Protein AF-A0AAD5Y3B8-F1 (afdb_monomer)

pLDDT: mean 93.87, std 7.51, range [47.72, 98.81]

Nearest PDB structures (foldseek):
  2bq8-assembly1_X  TM=7.864E-01  e=4.904E-21  Homo sapiens
  7ov3-assembly1_A  TM=7.979E-01  e=2.460E-20  Sus scrofa
  1qhw-assembly1_A  TM=8.196E-01  e=8.984E-19  Rattus norvegicus
  3tgh-assembly1_A  TM=8.377E-01  e=1.066E-16  Plasmodium falciparum 3D7
  1qfc-assembly1_A  TM=8.444E-01  e=3.061E-16  Rattus norvegicus

Mean predicted aligned error: 3.82 Å

Organism: NCBI:txid261099

Foldseek 3Di:
DLVLCVVVVPAAAEAFAPQFPDQAAAALPGCSCVVRPCVPQQVPRPRSLPHAYEYAHDQNNQQRYQVVRLCPHDPSRRDDPDQWDKDKDQDPLRFIAMEIEHECCCQQAQPPNDVCCVPRRVRNVVVSVCCCVPVVDDNVVRVVVVLVSLVVCFRGLAYEYGHAFFDQFKLVHGHHRRPVVVVSCVLLVHQEYEYENQLWWKWGADPSGYIYIYFHVAPHQVNFDGDHPDPRMDIDGPFHWGKDWDDDNFKIKIFTATPVGDGPDIDITGGDPGRDRD

Sequence (278 aa):
MNGWARDTGAAHIVGVGDNIYYNGVKSIDDSQWDSNWYQPFKANQPYLRELPWHAMLGNHDYCYGNPWAEIQYKQNGWRMDDFFWSFSVQLPSSKTATFIYLDTNFLAYGPNTQPWILQDCHGMFDVFQQQIIKNKWSVESQLNEIENLLLKSKSSDWVFVFGHHPLGYGPCGAEGNLNQLASLLEKYQVQMYINGHVHSLDYGTSPSGTLYFTSGAGGDVNGGGCKPQNANQWSKDHLAGFISCKIQGNEAYVSVVDSHGATIFSTAVNPKTNIHPK

Structure (mmCIF, N/CA/C/O backbone):
data_AF-A0AAD5Y3B8-F1
#
_entry.id   AF-A0AAD5Y3B8-F1
#
loop_
_atom_site.group_PDB
_atom_site.id
_atom_site.type_symbol
_atom_site.label_atom_id
_atom_site.label_alt_id
_atom_site.label_comp_id
_atom_site.label_asym_id
_atom_site.label_entity_id
_atom_site.label_seq_id
_atom_site.pdbx_PDB_ins_code
_atom_site.Cartn_x
_atom_site.Cartn_y
_atom_site.Cartn_z
_atom_site.occupancy
_atom_site.B_iso_or_equiv
_atom_site.auth_seq_id
_atom_site.auth_comp_id
_atom_site.auth_asym_id
_atom_site.auth_atom_id
_atom_site.pdbx_PDB_model_num
ATOM 1 N N . MET A 1 1 ? -9.503 -14.494 -2.855 1.00 93.81 1 MET A N 1
ATOM 2 C CA . MET A 1 1 ? -9.820 -13.049 -2.757 1.00 93.81 1 MET A CA 1
ATOM 3 C C . MET A 1 1 ? -11.272 -12.706 -3.119 1.00 93.81 1 MET A C 1
ATOM 5 O O . MET A 1 1 ? -11.978 -12.258 -2.231 1.00 93.81 1 MET A O 1
ATOM 9 N N . ASN A 1 2 ? -11.764 -12.922 -4.352 1.00 96.69 2 ASN A N 1
ATOM 10 C CA . ASN A 1 2 ? -13.121 -12.489 -4.762 1.00 96.69 2 ASN A CA 1
ATOM 11 C C . ASN A 1 2 ? -14.263 -13.017 -3.871 1.00 96.69 2 ASN A C 1
ATOM 13 O O . ASN A 1 2 ? -15.116 -12.237 -3.459 1.00 96.69 2 ASN A O 1
ATOM 17 N N . GLY A 1 3 ? -14.255 -14.312 -3.528 1.00 97.31 3 GLY A N 1
ATOM 18 C CA . GLY A 1 3 ? -15.238 -14.890 -2.598 1.00 97.31 3 GLY A CA 1
ATOM 19 C C . GLY A 1 3 ? -15.200 -14.227 -1.218 1.00 97.31 3 GLY A C 1
ATOM 20 O O . GLY A 1 3 ? -16.217 -13.737 -0.747 1.00 97.31 3 GLY A O 1
ATOM 21 N N . TRP A 1 4 ? -14.006 -14.103 -0.631 1.00 97.62 4 TRP A N 1
ATOM 22 C CA . TRP A 1 4 ? -13.810 -13.422 0.653 1.00 97.62 4 TRP A CA 1
ATOM 23 C C . TRP A 1 4 ? -14.301 -11.970 0.633 1.00 97.62 4 TRP A C 1
ATOM 25 O O . TRP A 1 4 ? -15.016 -11.543 1.535 1.00 97.62 4 TRP A O 1
ATOM 35 N N . ALA A 1 5 ? -13.940 -11.210 -0.404 1.00 97.69 5 ALA A N 1
ATOM 36 C CA . ALA A 1 5 ? -14.340 -9.814 -0.554 1.00 97.69 5 ALA A CA 1
ATOM 37 C C . ALA A 1 5 ? -15.866 -9.669 -0.617 1.00 97.69 5 ALA A C 1
ATOM 39 O O . ALA A 1 5 ? -16.422 -8.802 0.054 1.00 97.69 5 ALA A O 1
ATOM 40 N N . ARG A 1 6 ? -16.540 -10.555 -1.362 1.00 97.62 6 ARG A N 1
ATOM 41 C CA . ARG A 1 6 ? -18.004 -10.621 -1.423 1.00 97.62 6 ARG A CA 1
ATOM 42 C C . ARG A 1 6 ? -18.607 -10.916 -0.052 1.00 97.62 6 ARG A C 1
ATOM 44 O O . ARG A 1 6 ? -19.502 -10.203 0.386 1.00 97.62 6 ARG A O 1
ATOM 51 N N . ASP A 1 7 ? -18.113 -11.950 0.618 1.00 97.44 7 ASP A N 1
ATOM 52 C CA . ASP A 1 7 ? -18.710 -12.460 1.857 1.00 97.44 7 ASP A CA 1
ATOM 53 C C . ASP A 1 7 ? -18.479 -11.516 3.048 1.00 97.44 7 ASP A C 1
ATOM 55 O O . ASP A 1 7 ? -19.287 -11.463 3.974 1.00 97.44 7 ASP A O 1
ATOM 59 N N . THR A 1 8 ? -17.405 -10.724 3.009 1.00 95.88 8 THR A N 1
ATOM 60 C CA . THR A 1 8 ? -17.077 -9.728 4.042 1.00 95.88 8 THR A CA 1
ATOM 61 C C . THR A 1 8 ? -17.557 -8.314 3.719 1.00 95.88 8 THR A C 1
ATOM 63 O O . THR A 1 8 ? -17.450 -7.433 4.573 1.00 95.88 8 THR A O 1
ATOM 66 N N . GLY A 1 9 ? -18.109 -8.087 2.522 1.00 96.06 9 GLY A N 1
ATOM 67 C CA . GLY A 1 9 ? -18.573 -6.769 2.094 1.00 96.06 9 GLY A CA 1
ATOM 68 C C . GLY A 1 9 ? -17.431 -5.770 1.901 1.00 96.06 9 GLY A C 1
ATOM 69 O O . GLY A 1 9 ? -17.551 -4.611 2.298 1.00 96.06 9 GLY A O 1
ATOM 70 N N . ALA A 1 10 ? -16.306 -6.211 1.332 1.00 96.56 10 ALA A N 1
ATOM 71 C CA . ALA A 1 10 ? -15.168 -5.339 1.067 1.00 96.56 10 ALA A CA 1
ATOM 72 C C . ALA A 1 10 ? -15.580 -4.169 0.159 1.00 96.56 10 ALA A C 1
ATOM 74 O O . ALA A 1 10 ? -16.302 -4.367 -0.820 1.00 96.56 10 ALA A O 1
ATOM 75 N N . ALA A 1 11 ? -15.104 -2.967 0.491 1.00 95.62 11 ALA A N 1
ATOM 76 C CA . ALA A 1 11 ? -15.415 -1.727 -0.227 1.00 95.62 11 ALA A CA 1
ATOM 77 C C . ALA A 1 11 ? -14.244 -1.205 -1.077 1.00 95.62 11 ALA A C 1
ATOM 79 O O . ALA A 1 11 ? -14.441 -0.408 -1.991 1.00 95.62 11 ALA A O 1
ATOM 80 N N . HIS A 1 12 ? -13.022 -1.644 -0.774 1.00 96.06 12 HIS A N 1
ATOM 81 C CA . HIS A 1 12 ? -11.794 -1.177 -1.408 1.00 96.06 12 HIS A CA 1
ATOM 82 C C . HIS A 1 12 ? -10.783 -2.319 -1.510 1.00 96.06 12 HIS A C 1
ATOM 84 O O . HIS A 1 12 ? -10.773 -3.216 -0.665 1.00 96.06 12 HIS A O 1
ATOM 90 N N . ILE A 1 13 ? -9.922 -2.255 -2.524 1.00 98.00 13 ILE A N 1
ATOM 91 C CA . ILE A 1 13 ? -8.741 -3.108 -2.671 1.00 98.00 13 ILE A CA 1
ATOM 92 C C . ILE A 1 13 ? -7.503 -2.216 -2.594 1.00 98.00 13 ILE A C 1
ATOM 94 O O . ILE A 1 13 ? -7.520 -1.114 -3.143 1.00 98.00 13 ILE A O 1
ATOM 98 N N . VAL A 1 14 ? -6.447 -2.694 -1.935 1.00 98.31 14 VAL A N 1
ATOM 99 C CA . VAL A 1 14 ? -5.139 -2.032 -1.911 1.00 98.31 14 VAL A CA 1
ATOM 100 C C . VAL A 1 14 ? -4.084 -2.953 -2.521 1.00 98.31 14 VAL A C 1
ATOM 102 O O . VAL A 1 14 ? -3.914 -4.074 -2.047 1.00 98.31 14 VAL A O 1
ATOM 105 N N . GLY A 1 15 ? -3.393 -2.480 -3.558 1.00 97.88 15 GLY A N 1
ATOM 106 C CA . GLY A 1 15 ? -2.154 -3.067 -4.070 1.00 97.88 15 GLY A CA 1
ATOM 107 C C . GLY A 1 15 ? -0.951 -2.385 -3.421 1.00 97.88 15 GLY A C 1
ATOM 108 O O . GLY A 1 15 ? -0.854 -1.160 -3.444 1.00 97.88 15 GLY A O 1
ATOM 109 N N . VAL A 1 16 ? -0.055 -3.167 -2.820 1.00 98.19 16 VAL A N 1
ATOM 110 C CA . VAL A 1 16 ? 1.084 -2.682 -2.015 1.00 98.19 16 VAL A CA 1
ATOM 111 C C . VAL A 1 16 ? 2.393 -2.604 -2.817 1.00 98.19 16 VAL A C 1
ATOM 113 O O . VAL A 1 16 ? 3.469 -2.848 -2.277 1.00 98.19 16 VAL A O 1
ATOM 116 N N . GLY A 1 17 ? 2.303 -2.251 -4.102 1.00 97.69 17 GLY A N 1
ATOM 117 C CA . GLY A 1 17 ? 3.439 -2.150 -5.023 1.00 97.69 17 GLY A CA 1
ATOM 118 C C . GLY A 1 17 ? 3.828 -3.468 -5.682 1.00 97.69 17 GLY A C 1
ATOM 119 O O . GLY A 1 17 ? 3.278 -4.517 -5.347 1.00 97.69 17 GLY A O 1
ATOM 120 N N . ASP A 1 18 ? 4.768 -3.374 -6.622 1.00 97.12 18 ASP A N 1
ATOM 121 C CA . ASP A 1 18 ? 5.145 -4.444 -7.547 1.00 97.12 18 ASP A CA 1
ATOM 122 C C . ASP A 1 18 ? 3.908 -4.993 -8.264 1.00 97.12 18 ASP A C 1
ATOM 124 O O . ASP A 1 18 ? 3.538 -6.168 -8.194 1.00 97.12 18 ASP A O 1
ATOM 128 N N . ASN A 1 19 ? 3.202 -4.067 -8.905 1.00 97.25 19 ASN A N 1
ATOM 129 C CA . ASN A 1 19 ? 1.830 -4.274 -9.331 1.00 97.25 19 ASN A CA 1
ATOM 130 C C . ASN A 1 19 ? 1.739 -5.208 -10.539 1.00 97.25 19 ASN A C 1
ATOM 132 O O . ASN A 1 19 ? 0.798 -5.999 -10.645 1.00 97.25 19 ASN A O 1
ATOM 136 N N . ILE A 1 20 ? 2.688 -5.089 -11.474 1.00 95.62 20 ILE A N 1
ATOM 137 C CA . ILE A 1 20 ? 2.656 -5.796 -12.757 1.00 95.62 20 ILE A CA 1
ATOM 138 C C . ILE A 1 20 ? 4.026 -6.416 -13.054 1.00 95.62 20 ILE A C 1
ATOM 140 O O . ILE A 1 20 ? 4.951 -5.772 -13.546 1.00 95.62 20 ILE A O 1
ATOM 144 N N . TYR A 1 21 ? 4.138 -7.718 -12.797 1.00 91.50 21 TYR A N 1
ATOM 145 C CA . TYR A 1 21 ? 5.323 -8.507 -13.134 1.00 91.50 21 TYR A CA 1
ATOM 146 C C . TYR A 1 21 ? 5.303 -9.030 -14.580 1.00 91.50 21 TYR A C 1
ATOM 148 O O . TYR A 1 21 ? 4.248 -9.217 -15.180 1.00 91.50 21 TYR A O 1
ATOM 156 N N . TYR A 1 22 ? 6.457 -9.353 -15.174 1.00 85.88 22 TYR A N 1
ATOM 157 C CA . TYR A 1 22 ? 7.820 -9.133 -14.647 1.00 85.88 22 TYR A CA 1
ATOM 158 C C . TYR A 1 22 ? 8.406 -7.780 -15.056 1.00 85.88 22 TYR A C 1
ATOM 160 O O . TYR A 1 22 ? 9.399 -7.349 -14.479 1.00 85.88 22 TYR A O 1
ATOM 168 N N . ASN A 1 23 ? 7.800 -7.124 -16.050 1.00 87.75 23 ASN A N 1
ATOM 169 C CA . ASN A 1 23 ? 8.408 -6.001 -16.753 1.00 87.75 23 ASN A CA 1
ATOM 170 C C . ASN A 1 23 ? 7.741 -4.646 -16.459 1.00 87.75 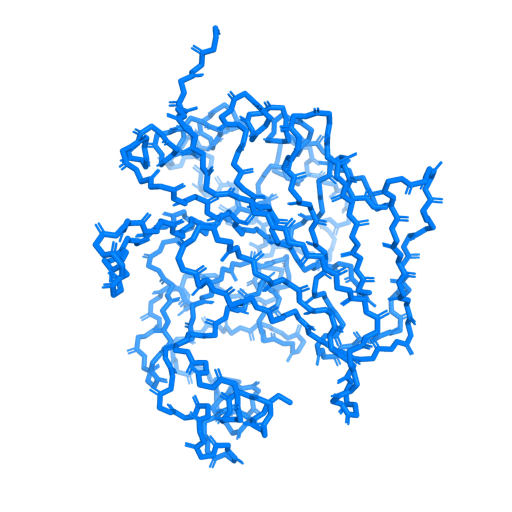23 ASN A C 1
ATOM 172 O O . ASN A 1 23 ? 7.927 -3.718 -17.244 1.00 87.75 23 ASN A O 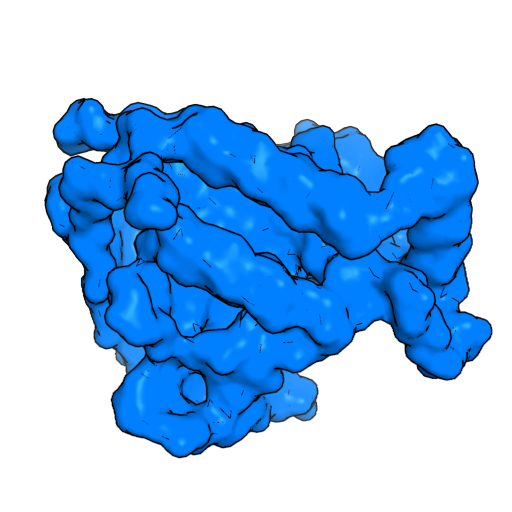1
ATOM 176 N N . GLY A 1 24 ? 6.943 -4.525 -15.391 1.00 92.75 24 GLY A N 1
ATOM 177 C CA . GLY A 1 24 ? 6.134 -3.329 -15.125 1.00 92.75 24 GLY A CA 1
ATOM 178 C C . GLY A 1 24 ? 5.222 -2.982 -16.306 1.00 92.75 24 GLY A C 1
ATOM 179 O O . GLY A 1 24 ? 4.986 -3.811 -17.176 1.00 92.75 24 GLY A O 1
ATOM 180 N N . VAL A 1 25 ? 4.746 -1.742 -16.398 1.00 97.19 25 VAL A N 1
ATOM 181 C CA . VAL A 1 25 ? 4.070 -1.210 -17.601 1.00 97.19 25 VAL A CA 1
ATOM 182 C C . VAL A 1 25 ? 4.851 -0.043 -18.183 1.00 97.19 25 VAL A C 1
ATOM 184 O O . VAL A 1 25 ? 5.380 0.777 -17.442 1.00 97.19 25 VAL A O 1
ATOM 187 N N . LYS A 1 26 ? 4.941 0.073 -19.509 1.00 96.06 26 LYS A N 1
ATOM 188 C CA . LYS A 1 26 ? 5.720 1.135 -20.176 1.00 96.06 26 LYS A CA 1
ATOM 189 C C . LYS A 1 26 ? 4.908 2.395 -20.482 1.00 96.06 26 LYS A C 1
ATOM 191 O O . LYS A 1 26 ? 5.469 3.492 -20.552 1.00 96.06 26 LYS A O 1
ATOM 196 N N . SER A 1 27 ? 3.600 2.247 -20.668 1.00 97.88 27 SER A N 1
ATOM 197 C CA . SER A 1 27 ? 2.656 3.327 -20.960 1.00 97.88 27 SER A CA 1
ATOM 198 C C . SER A 1 27 ? 1.244 2.959 -20.490 1.00 97.88 27 SER A C 1
ATOM 200 O O . SER A 1 27 ? 0.994 1.845 -20.027 1.00 97.88 27 SER A O 1
ATOM 202 N N . ILE A 1 28 ? 0.301 3.893 -20.623 1.00 98.19 28 ILE A N 1
ATOM 203 C CA . ILE A 1 28 ? -1.120 3.651 -20.324 1.00 98.19 28 ILE A CA 1
ATOM 204 C C . ILE A 1 28 ? -1.798 2.680 -21.307 1.00 98.19 28 ILE A C 1
ATOM 206 O O . ILE A 1 28 ? -2.877 2.179 -21.007 1.00 98.19 28 ILE A O 1
ATOM 210 N N . ASP A 1 29 ? -1.162 2.413 -22.451 1.00 97.56 29 ASP A N 1
ATOM 211 C CA . ASP A 1 29 ? -1.654 1.518 -23.507 1.00 97.56 29 ASP A CA 1
ATOM 212 C C . ASP A 1 29 ? -0.902 0.173 -23.523 1.00 97.56 29 ASP A C 1
ATOM 214 O O . ASP A 1 29 ? -1.065 -0.626 -24.446 1.00 97.56 29 ASP A O 1
ATOM 218 N N . ASP A 1 30 ? -0.037 -0.079 -22.533 1.00 97.94 30 ASP A N 1
ATOM 219 C CA . ASP A 1 30 ? 0.721 -1.326 -22.444 1.00 97.94 30 ASP A CA 1
ATOM 220 C C . ASP A 1 30 ? -0.224 -2.524 -22.264 1.00 97.94 30 ASP A C 1
ATOM 222 O O . ASP A 1 30 ? -1.058 -2.555 -21.358 1.00 97.94 30 ASP A O 1
ATOM 226 N N . SER A 1 31 ? -0.065 -3.543 -23.111 1.00 97.00 31 SER A N 1
ATOM 227 C CA . SER A 1 31 ? -0.856 -4.777 -23.069 1.00 97.00 31 SER A CA 1
ATOM 228 C C . SER A 1 31 ? -0.807 -5.510 -21.723 1.00 97.00 31 SER A C 1
ATOM 230 O O . SER A 1 31 ? -1.731 -6.261 -21.410 1.00 97.00 31 SER A O 1
ATOM 232 N N . GLN A 1 32 ? 0.224 -5.274 -20.904 1.00 97.00 32 GLN A N 1
ATOM 233 C CA . GLN A 1 32 ? 0.324 -5.873 -19.575 1.00 97.00 32 GLN A CA 1
ATOM 234 C C . GLN A 1 32 ? -0.783 -5.404 -18.619 1.00 97.00 32 GLN A C 1
ATOM 236 O O . GLN A 1 32 ? -1.151 -6.159 -17.717 1.00 97.00 32 GLN A O 1
ATOM 241 N N . TRP A 1 33 ? -1.388 -4.229 -18.847 1.00 97.75 33 TRP A N 1
ATOM 242 C CA . TRP A 1 33 ? -2.599 -3.823 -18.124 1.00 97.75 33 TRP A CA 1
ATOM 243 C C . TRP A 1 33 ? -3.738 -4.816 -18.319 1.00 97.75 33 TRP A C 1
ATOM 245 O O . TRP A 1 33 ? -4.459 -5.115 -17.367 1.00 97.75 33 TRP A O 1
ATOM 255 N N . ASP A 1 34 ? -3.908 -5.338 -19.535 1.00 96.75 34 ASP A N 1
ATOM 256 C CA . ASP A 1 34 ? -4.950 -6.320 -19.801 1.00 96.75 34 ASP A CA 1
ATOM 257 C C . ASP A 1 34 ? -4.583 -7.667 -19.172 1.00 96.75 34 ASP A C 1
ATOM 259 O O . ASP A 1 34 ? -5.294 -8.161 -18.295 1.00 96.75 34 ASP A O 1
ATOM 263 N N . SER A 1 35 ? -3.432 -8.230 -19.554 1.00 95.50 35 SER A N 1
ATOM 264 C CA . SER A 1 35 ? -3.074 -9.607 -19.201 1.00 95.50 35 SER A CA 1
ATOM 265 C C . SER A 1 35 ? -2.845 -9.824 -17.705 1.00 95.50 35 SER A C 1
ATOM 267 O O . SER A 1 35 ? -3.253 -10.857 -17.173 1.00 95.50 35 SER A O 1
ATOM 269 N N . ASN A 1 36 ? -2.212 -8.864 -17.025 1.00 95.31 36 ASN A N 1
ATOM 270 C CA . ASN A 1 36 ? -1.716 -9.047 -15.658 1.00 95.31 36 ASN A CA 1
ATOM 271 C C . ASN A 1 36 ? -2.554 -8.319 -14.604 1.00 95.31 36 ASN A C 1
ATOM 273 O O . ASN A 1 36 ? -2.401 -8.595 -13.417 1.00 95.31 36 ASN A O 1
ATOM 277 N N . TRP A 1 37 ? -3.473 -7.439 -15.012 1.00 96.06 37 TRP A N 1
ATOM 278 C CA . TRP A 1 37 ? -4.321 -6.708 -14.073 1.00 96.06 37 TRP A CA 1
ATOM 279 C C . TRP A 1 37 ? -5.816 -6.810 -14.396 1.00 96.06 37 TRP A C 1
ATOM 281 O O . TRP A 1 37 ? -6.594 -7.324 -13.583 1.00 96.06 37 TRP A O 1
ATOM 291 N N . TYR A 1 38 ? -6.244 -6.385 -15.586 1.00 97.12 38 TYR A N 1
ATOM 292 C CA . TYR A 1 38 ? -7.662 -6.366 -15.942 1.00 97.12 38 TYR A CA 1
ATOM 293 C C . TYR A 1 38 ? -8.251 -7.778 -15.991 1.00 97.12 38 TYR A C 1
ATOM 295 O O . TYR A 1 38 ? -9.249 -8.045 -15.322 1.00 97.12 38 TYR A O 1
ATOM 303 N N . GLN A 1 39 ? -7.638 -8.712 -16.718 1.00 96.94 39 GLN A N 1
ATOM 304 C CA . GLN A 1 39 ? -8.135 -10.086 -16.806 1.00 96.94 39 GLN A CA 1
ATOM 305 C C . GLN A 1 39 ? -8.239 -10.774 -15.429 1.00 96.94 39 GLN A C 1
ATOM 307 O O . GLN A 1 39 ? -9.335 -11.233 -15.079 1.00 96.94 39 GLN A O 1
ATOM 312 N N . PRO A 1 40 ? -7.175 -10.833 -14.600 1.00 94.81 40 PRO A N 1
ATOM 313 C CA . PRO A 1 40 ? -7.219 -11.571 -13.338 1.00 94.81 40 PRO A CA 1
ATOM 314 C C . PRO A 1 40 ? -8.120 -10.946 -12.269 1.00 94.81 40 PRO A C 1
ATOM 316 O O . PRO A 1 40 ? -8.702 -11.701 -11.489 1.00 94.81 40 PRO A O 1
ATOM 319 N N . PHE A 1 41 ? -8.267 -9.615 -12.226 1.00 95.75 41 PHE A N 1
ATOM 320 C CA . PHE A 1 41 ? -8.957 -8.929 -11.122 1.00 95.75 41 PHE A CA 1
ATOM 321 C C . PHE A 1 41 ? -10.257 -8.224 -11.507 1.00 95.75 41 PHE A C 1
ATOM 323 O O . PHE A 1 41 ? -11.072 -7.944 -10.627 1.00 95.75 41 PHE A O 1
ATOM 330 N N . LYS A 1 42 ? -10.478 -7.938 -12.793 1.00 95.50 42 LYS A N 1
ATOM 331 C CA . LYS A 1 42 ? -11.670 -7.233 -13.281 1.00 95.50 42 LYS A CA 1
ATOM 332 C C . LYS A 1 42 ? -12.526 -8.126 -14.167 1.00 95.50 42 LYS A C 1
ATOM 334 O O . LYS A 1 42 ? -13.678 -8.391 -13.824 1.00 95.50 42 LYS A O 1
ATOM 339 N N . ALA A 1 43 ? -11.997 -8.644 -15.270 1.00 96.44 43 ALA A N 1
ATOM 340 C CA . ALA A 1 43 ? -12.770 -9.465 -16.199 1.00 96.44 43 ALA A CA 1
ATOM 341 C C . ALA A 1 43 ? -13.248 -10.771 -15.545 1.00 96.44 43 ALA A C 1
ATOM 343 O O . ALA A 1 43 ? -14.420 -11.115 -15.660 1.00 96.44 43 ALA A O 1
ATOM 344 N N . ASN A 1 44 ? -12.395 -11.449 -14.778 1.00 94.12 44 ASN A N 1
ATOM 345 C CA . ASN A 1 44 ? -12.706 -12.784 -14.255 1.00 94.12 44 ASN A CA 1
ATOM 346 C C . ASN A 1 44 ? -13.254 -12.801 -12.816 1.00 94.12 44 ASN A C 1
ATOM 348 O O . ASN A 1 44 ? -13.490 -13.875 -12.267 1.00 94.12 44 ASN A O 1
ATOM 352 N N . GLN A 1 45 ? -13.470 -11.637 -12.190 1.00 96.44 45 GLN A N 1
ATOM 353 C CA . GLN A 1 45 ? -13.828 -11.537 -10.766 1.00 96.44 45 GLN A CA 1
ATOM 354 C C . GLN A 1 45 ? -15.018 -10.588 -10.554 1.00 96.44 45 GLN A C 1
ATOM 356 O O . GLN A 1 45 ? -14.818 -9.388 -10.372 1.00 96.44 45 GLN A O 1
ATOM 361 N N . PRO A 1 46 ? -16.269 -11.091 -10.560 1.00 95.56 46 PRO A N 1
ATOM 362 C CA . PRO A 1 46 ? -17.459 -10.239 -10.570 1.00 95.56 46 PRO A CA 1
ATOM 363 C C . PRO A 1 46 ? -17.567 -9.249 -9.406 1.00 95.56 46 PRO A C 1
ATOM 365 O O . PRO A 1 46 ? -18.014 -8.132 -9.620 1.00 95.56 46 PRO A O 1
ATOM 368 N N . TYR A 1 47 ? -17.160 -9.630 -8.189 1.00 97.31 47 TYR A N 1
ATOM 369 C CA . TYR A 1 47 ?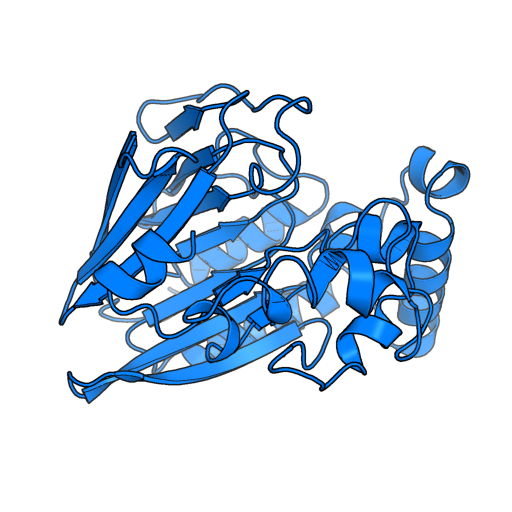 -17.236 -8.724 -7.040 1.00 97.31 47 TYR A CA 1
ATOM 370 C C . TYR A 1 47 ? -16.063 -7.735 -7.038 1.00 97.31 47 TYR A C 1
ATOM 372 O O . TYR A 1 47 ? -16.268 -6.544 -6.837 1.00 97.31 47 TYR A O 1
ATOM 380 N N . LEU A 1 48 ? -14.837 -8.198 -7.323 1.00 97.19 48 LEU A N 1
ATOM 381 C CA . LEU A 1 48 ? -13.656 -7.318 -7.377 1.00 97.19 48 LEU A CA 1
ATOM 382 C C . LEU A 1 48 ? -13.706 -6.310 -8.534 1.00 97.19 48 LEU A C 1
ATOM 384 O O . LEU A 1 48 ? -13.111 -5.232 -8.434 1.00 97.19 48 LEU A O 1
ATOM 388 N N . ARG A 1 49 ? -14.419 -6.634 -9.621 1.00 96.62 49 ARG A N 1
ATOM 389 C CA . ARG A 1 49 ? -14.617 -5.743 -10.769 1.00 96.62 49 ARG A CA 1
ATOM 390 C C . ARG A 1 49 ? -15.136 -4.375 -10.343 1.00 96.62 49 ARG A C 1
ATOM 392 O O . ARG A 1 49 ? -14.582 -3.365 -10.772 1.00 96.62 49 ARG A O 1
ATOM 399 N N . GLU A 1 50 ? -16.118 -4.372 -9.449 1.00 96.12 50 GLU A N 1
ATOM 400 C CA . GLU A 1 50 ? -16.833 -3.179 -8.992 1.00 96.12 50 GLU A CA 1
ATOM 401 C C . GLU A 1 50 ? -16.051 -2.358 -7.953 1.00 96.12 50 GLU A C 1
ATOM 403 O O . GLU A 1 50 ? -16.385 -1.204 -7.688 1.00 96.12 50 GLU A O 1
ATOM 408 N N . LEU A 1 51 ? -14.998 -2.925 -7.352 1.00 97.56 51 LEU A N 1
ATOM 409 C CA . LEU A 1 51 ? -14.248 -2.255 -6.290 1.00 97.56 51 LEU A CA 1
ATOM 410 C C . LEU A 1 51 ? -13.148 -1.339 -6.850 1.00 97.56 51 LEU A C 1
ATOM 412 O O . LEU A 1 51 ? -12.431 -1.732 -7.776 1.00 97.56 51 LEU A O 1
ATOM 416 N N . PRO A 1 52 ? -12.925 -0.148 -6.270 1.00 97.44 52 PRO A N 1
ATOM 417 C CA . PRO A 1 52 ? -11.738 0.643 -6.574 1.00 97.44 52 PRO A CA 1
ATOM 418 C C . PRO A 1 52 ? -10.468 -0.099 -6.134 1.00 97.44 52 PRO A C 1
ATOM 420 O O . PRO A 1 52 ? -10.425 -0.693 -5.052 1.00 97.44 52 PRO A O 1
ATOM 423 N N . TRP A 1 53 ? -9.442 -0.033 -6.980 1.00 98.19 53 TRP A N 1
ATOM 424 C CA . TRP A 1 53 ? -8.118 -0.592 -6.737 1.00 98.19 53 TRP A CA 1
ATOM 425 C C . TRP A 1 53 ? -7.143 0.544 -6.451 1.00 98.19 53 TRP A C 1
ATOM 427 O O . TRP A 1 53 ? -6.730 1.250 -7.367 1.00 98.19 53 TRP A O 1
ATOM 437 N N . HIS A 1 54 ? -6.811 0.740 -5.181 1.00 98.44 54 HIS A N 1
ATOM 438 C CA . HIS A 1 54 ? -5.864 1.760 -4.745 1.00 98.44 54 HIS A CA 1
ATOM 439 C C . HIS A 1 54 ? -4.454 1.182 -4.772 1.00 98.44 54 HIS A C 1
ATOM 441 O O . HIS A 1 54 ? -4.199 0.171 -4.126 1.00 98.44 54 HIS A O 1
ATOM 447 N N . ALA A 1 55 ? -3.552 1.795 -5.522 1.00 98.12 55 ALA A N 1
ATOM 448 C CA . ALA A 1 55 ? -2.205 1.286 -5.729 1.00 98.12 55 ALA A CA 1
ATOM 449 C C . ALA A 1 55 ? -1.129 2.266 -5.250 1.00 98.12 55 ALA A C 1
ATOM 451 O O . ALA A 1 55 ? -1.362 3.461 -5.043 1.00 98.12 55 ALA A O 1
ATOM 452 N N . MET A 1 56 ? 0.067 1.723 -5.083 1.00 98.31 56 MET A N 1
ATOM 453 C CA . MET A 1 56 ? 1.320 2.447 -4.891 1.00 98.31 56 MET A CA 1
ATOM 454 C C . MET A 1 56 ? 2.417 1.723 -5.672 1.00 98.31 56 MET A C 1
ATOM 456 O O . MET A 1 56 ? 2.178 0.623 -6.162 1.00 98.31 56 MET A O 1
ATOM 460 N N . LEU A 1 57 ? 3.601 2.321 -5.782 1.00 98.44 57 LEU A N 1
ATOM 461 C CA . LEU A 1 57 ? 4.720 1.728 -6.519 1.00 98.44 57 LEU A CA 1
ATOM 462 C C . LEU A 1 57 ? 5.586 0.864 -5.612 1.00 98.44 57 LEU A C 1
ATOM 464 O O . LEU A 1 57 ? 5.912 1.260 -4.490 1.00 98.44 57 LEU A O 1
ATOM 468 N N . GLY A 1 58 ? 6.023 -0.264 -6.149 1.00 97.44 58 GLY A N 1
ATOM 469 C CA . GLY A 1 58 ? 7.152 -1.045 -5.670 1.00 97.44 58 GLY A CA 1
ATOM 470 C C . GLY A 1 58 ? 8.379 -0.886 -6.555 1.00 97.44 58 GLY A C 1
ATOM 471 O O . GLY A 1 58 ? 8.402 -0.070 -7.480 1.00 97.44 58 GLY A O 1
ATOM 472 N N . ASN A 1 59 ? 9.440 -1.623 -6.243 1.00 95.00 59 ASN A N 1
ATOM 473 C CA . ASN A 1 59 ? 10.702 -1.481 -6.957 1.00 95.00 59 ASN A CA 1
ATOM 474 C C . ASN A 1 59 ? 10.635 -2.018 -8.390 1.00 95.00 59 ASN A C 1
ATOM 476 O O . ASN A 1 59 ? 11.261 -1.428 -9.271 1.00 95.00 59 ASN A O 1
ATOM 480 N N . HIS A 1 60 ? 9.864 -3.070 -8.669 1.00 95.19 60 HIS A N 1
ATOM 481 C CA . HIS A 1 60 ? 9.714 -3.615 -10.024 1.00 95.19 60 HIS A CA 1
ATOM 482 C C . HIS A 1 60 ? 9.021 -2.634 -10.974 1.00 95.19 60 HIS A C 1
ATOM 484 O O . HIS A 1 60 ? 9.402 -2.539 -12.147 1.00 95.19 60 HIS A O 1
ATOM 490 N N . ASP A 1 61 ? 8.077 -1.854 -10.452 1.00 97.38 61 ASP A N 1
ATOM 491 C CA . ASP A 1 61 ? 7.350 -0.829 -11.204 1.00 97.38 61 ASP A CA 1
ATOM 492 C C . ASP A 1 61 ? 8.306 0.270 -11.719 1.00 97.38 61 ASP A C 1
ATOM 494 O O . ASP A 1 61 ? 8.131 0.811 -12.812 1.00 97.38 61 ASP A O 1
ATOM 498 N N . TYR A 1 62 ? 9.388 0.535 -10.973 1.00 96.06 62 TYR A N 1
ATOM 499 C CA . TYR A 1 62 ? 10.493 1.412 -11.376 1.00 96.06 62 TYR A CA 1
ATOM 500 C C . TYR A 1 62 ? 11.544 0.724 -12.250 1.00 96.06 62 TYR A C 1
ATOM 502 O O . TYR A 1 62 ? 11.955 1.277 -13.270 1.00 96.06 62 TYR A O 1
ATOM 510 N N . CYS A 1 63 ? 12.047 -0.439 -11.821 1.00 94.00 63 CYS A N 1
ATOM 511 C CA . CYS A 1 63 ? 13.173 -1.112 -12.471 1.00 94.00 63 CYS A CA 1
ATOM 512 C C . CYS A 1 63 ? 12.843 -1.478 -13.908 1.00 94.00 63 CYS A C 1
ATOM 514 O O . CYS A 1 63 ? 13.656 -1.286 -14.816 1.00 94.00 63 CYS A O 1
ATOM 516 N N . TYR A 1 64 ? 11.639 -2.015 -14.087 1.00 93.62 64 TYR A N 1
ATOM 517 C CA . TYR A 1 64 ? 11.230 -2.612 -15.337 1.00 93.62 64 TYR A CA 1
ATOM 518 C C . TYR A 1 64 ? 10.088 -1.850 -15.985 1.00 93.62 64 TYR A C 1
ATOM 520 O O . TYR A 1 64 ? 9.972 -1.929 -17.198 1.00 93.62 64 TYR A O 1
ATOM 528 N N . GLY A 1 65 ? 9.303 -1.070 -15.247 1.00 95.00 65 GLY A N 1
ATOM 529 C CA . GLY A 1 65 ? 8.199 -0.285 -15.789 1.00 95.00 65 GLY A CA 1
ATOM 530 C C . GLY A 1 65 ? 8.535 1.174 -16.098 1.00 95.00 65 GLY A C 1
ATOM 531 O O . GLY A 1 65 ? 9.680 1.575 -16.310 1.00 95.00 65 GLY A O 1
ATOM 532 N N . ASN A 1 66 ? 7.471 1.960 -16.175 1.00 96.81 66 ASN A N 1
ATOM 533 C CA . ASN A 1 66 ? 7.449 3.406 -16.173 1.00 96.81 66 ASN A CA 1
ATOM 534 C C . ASN A 1 66 ? 6.446 3.829 -15.085 1.00 96.81 66 ASN A C 1
ATOM 536 O O . ASN A 1 66 ? 5.241 3.818 -15.343 1.00 96.81 66 ASN A O 1
ATOM 540 N N . PRO A 1 67 ? 6.906 4.248 -13.900 1.00 97.44 67 PRO A N 1
ATOM 541 C CA . PRO A 1 67 ? 6.016 4.555 -12.779 1.00 97.44 67 PRO A CA 1
ATOM 542 C C . PRO A 1 67 ? 4.971 5.649 -13.095 1.00 97.44 67 PRO A C 1
ATOM 544 O O . PRO A 1 67 ? 3.895 5.701 -12.503 1.00 97.44 67 PRO A O 1
ATOM 547 N N . TRP A 1 68 ? 5.236 6.500 -14.093 1.00 97.81 68 TRP A N 1
ATOM 548 C CA . TRP A 1 68 ? 4.344 7.575 -14.509 1.00 97.81 68 TRP A CA 1
ATOM 549 C C . TRP A 1 68 ? 3.162 7.009 -15.292 1.00 97.81 68 TRP A C 1
ATOM 551 O O . TRP A 1 68 ? 2.078 7.580 -15.240 1.00 97.81 68 TRP A O 1
ATOM 561 N N . ALA A 1 69 ? 3.349 5.883 -15.988 1.00 98.19 69 ALA A N 1
ATOM 562 C CA . ALA A 1 69 ? 2.272 5.180 -16.670 1.00 98.19 69 ALA A CA 1
ATOM 563 C C . ALA A 1 69 ? 1.220 4.684 -15.670 1.00 98.19 69 ALA A C 1
ATOM 565 O O . ALA A 1 69 ? 0.031 4.837 -15.927 1.00 98.19 69 ALA A O 1
ATOM 566 N N . GLU A 1 70 ? 1.637 4.168 -14.512 1.00 98.44 70 GLU A N 1
ATOM 567 C CA . GLU A 1 70 ? 0.720 3.717 -13.455 1.00 98.44 70 GLU A CA 1
ATOM 568 C C . GLU A 1 70 ? -0.013 4.867 -12.770 1.00 98.44 70 GLU A C 1
ATOM 570 O O . GLU A 1 70 ? -1.212 4.760 -12.511 1.00 98.44 70 GLU A O 1
ATOM 575 N N . ILE A 1 71 ? 0.665 5.996 -12.551 1.00 98.44 71 ILE A N 1
ATOM 576 C CA . ILE A 1 71 ? 0.029 7.216 -12.029 1.00 98.44 71 ILE A CA 1
ATOM 577 C C . ILE A 1 71 ? -0.991 7.777 -13.034 1.00 98.44 71 ILE A C 1
ATOM 579 O O . ILE A 1 71 ? -2.071 8.240 -12.658 1.00 98.44 71 ILE A O 1
ATOM 583 N N . GLN A 1 72 ? -0.664 7.752 -14.328 1.00 98.38 72 GLN A N 1
ATOM 584 C CA . GLN A 1 72 ? -1.505 8.297 -15.398 1.00 98.38 72 GLN A CA 1
ATOM 585 C C . GLN A 1 72 ? -2.656 7.372 -15.801 1.00 98.38 72 GLN A C 1
ATOM 587 O O . GLN A 1 72 ? -3.645 7.842 -16.368 1.00 98.38 72 GLN A O 1
ATOM 592 N N . TYR A 1 73 ? -2.558 6.074 -15.526 1.00 98.12 73 TYR A N 1
ATOM 593 C CA . TYR A 1 73 ? -3.608 5.121 -15.844 1.00 98.12 73 TYR A CA 1
ATOM 594 C C . TYR A 1 73 ? -4.818 5.346 -14.927 1.00 98.12 73 TYR A C 1
ATOM 596 O O . TYR A 1 73 ? -4.723 5.222 -13.715 1.00 98.12 73 TYR A O 1
ATOM 604 N N . LYS A 1 74 ? -5.980 5.706 -15.485 1.00 95.50 74 LYS A N 1
ATOM 605 C CA . LYS A 1 74 ? -7.211 6.004 -14.714 1.00 95.50 74 LYS A CA 1
ATOM 606 C C . LYS A 1 74 ? -8.409 5.160 -15.155 1.00 95.50 74 LYS A C 1
ATOM 608 O O . LYS A 1 74 ? -9.555 5.600 -15.073 1.00 95.50 74 LYS A O 1
ATOM 613 N N . GLN A 1 75 ? -8.159 3.959 -15.674 1.00 95.75 75 GLN A N 1
ATOM 614 C CA . GLN A 1 75 ? -9.204 3.092 -16.222 1.00 95.75 75 GLN A CA 1
ATOM 615 C C . GLN A 1 75 ? -9.605 1.989 -15.237 1.00 95.75 75 GLN A C 1
ATOM 617 O O . GLN A 1 75 ? -8.847 1.620 -14.343 1.00 95.75 75 GLN A O 1
ATOM 622 N N . ASN A 1 76 ? -10.816 1.447 -15.409 1.00 95.00 76 ASN A N 1
ATOM 623 C CA . ASN A 1 76 ? -11.302 0.237 -14.729 1.00 95.00 76 ASN A CA 1
ATOM 624 C C . ASN A 1 76 ? -11.187 0.255 -13.187 1.00 95.00 76 ASN A C 1
ATOM 626 O O . ASN A 1 76 ? -11.056 -0.787 -12.546 1.00 95.00 76 ASN A O 1
ATOM 630 N N . GLY A 1 77 ? -11.249 1.446 -12.583 1.00 95.88 77 GLY A N 1
ATOM 631 C CA . GLY A 1 77 ? -11.191 1.627 -11.133 1.00 95.88 77 GLY A CA 1
ATOM 632 C C . GLY A 1 77 ? -9.783 1.627 -10.531 1.00 95.88 77 GLY A C 1
ATOM 633 O O . GLY A 1 77 ? -9.688 1.627 -9.304 1.00 95.88 77 GLY A O 1
ATOM 634 N N . TRP A 1 78 ? -8.722 1.648 -11.347 1.00 98.25 78 TRP A N 1
ATOM 635 C CA . TRP A 1 78 ? -7.361 1.903 -10.871 1.00 98.25 78 TRP A CA 1
ATOM 636 C C . TRP A 1 78 ? -7.241 3.318 -10.305 1.00 98.25 78 TRP A C 1
ATOM 638 O O . TRP A 1 78 ? -7.682 4.292 -10.925 1.00 98.25 78 TRP A O 1
ATOM 648 N N . ARG A 1 79 ? -6.659 3.427 -9.112 1.00 97.81 79 ARG A N 1
ATOM 649 C CA . ARG A 1 79 ? -6.444 4.680 -8.393 1.00 97.81 79 ARG A CA 1
ATOM 650 C C . ARG A 1 79 ? -5.028 4.722 -7.858 1.00 97.81 79 ARG A C 1
ATOM 652 O O . ARG A 1 79 ? -4.668 3.966 -6.963 1.00 97.81 79 ARG A O 1
ATOM 659 N N . MET A 1 80 ? -4.257 5.642 -8.405 1.00 97.94 80 MET A N 1
ATOM 660 C CA . MET A 1 80 ? -2.925 5.978 -7.942 1.00 97.94 80 MET A CA 1
ATOM 661 C C . MET A 1 80 ? -2.660 7.416 -8.373 1.00 97.94 80 MET A C 1
ATOM 663 O O . MET A 1 80 ? -2.432 7.675 -9.552 1.00 97.94 80 MET A O 1
ATOM 667 N N . ASP A 1 81 ? -2.839 8.368 -7.464 1.00 96.75 81 ASP A N 1
ATOM 668 C CA . ASP A 1 81 ? -2.937 9.782 -7.847 1.00 96.75 81 ASP A CA 1
ATOM 669 C C . ASP A 1 81 ? -1.589 10.487 -7.953 1.00 96.75 81 ASP A C 1
ATOM 671 O O . ASP A 1 81 ? -1.458 11.405 -8.759 1.00 96.75 81 ASP A O 1
ATOM 675 N N . ASP A 1 82 ? -0.594 10.021 -7.204 1.00 97.75 82 ASP A N 1
ATOM 676 C CA . ASP A 1 82 ? 0.776 10.529 -7.219 1.00 97.75 82 ASP A CA 1
ATOM 677 C C . ASP A 1 82 ? 1.713 9.493 -6.559 1.00 97.75 82 ASP A C 1
ATOM 679 O O . ASP A 1 82 ? 1.260 8.425 -6.139 1.00 97.75 82 ASP A O 1
ATOM 683 N N . PHE A 1 83 ? 3.001 9.809 -6.407 1.00 97.81 83 PHE A N 1
ATOM 684 C CA . PHE A 1 83 ? 3.949 9.035 -5.590 1.00 97.81 83 PHE A CA 1
ATOM 685 C C . PHE A 1 83 ? 3.513 8.956 -4.126 1.00 97.81 83 PHE A C 1
ATOM 687 O O . PHE A 1 83 ? 3.599 7.908 -3.492 1.00 97.81 83 PHE A O 1
ATOM 694 N N . PHE A 1 84 ? 3.010 10.071 -3.596 1.00 98.44 84 PHE A N 1
ATOM 695 C CA . PHE A 1 84 ? 2.444 10.162 -2.257 1.00 98.44 84 PHE A CA 1
ATOM 696 C C . PHE A 1 84 ? 1.035 10.705 -2.365 1.00 98.44 84 PHE A C 1
ATOM 698 O O . PHE A 1 84 ? 0.828 11.836 -2.802 1.00 98.44 84 PHE A O 1
ATOM 705 N N . TRP A 1 85 ? 0.052 9.921 -1.949 1.00 98.31 85 TRP A N 1
ATOM 706 C CA . TRP A 1 85 ? -1.334 10.347 -2.048 1.00 98.31 85 TRP A CA 1
ATOM 707 C C . TRP A 1 85 ? -2.161 9.806 -0.893 1.00 98.31 85 TRP A C 1
ATOM 709 O O . TRP A 1 85 ? -1.781 8.868 -0.192 1.00 98.31 85 TRP A O 1
ATOM 719 N N . SER A 1 86 ? -3.293 10.448 -0.642 1.00 98.25 86 SER A N 1
ATOM 720 C CA . SER A 1 86 ? -4.202 10.024 0.407 1.00 98.25 86 SER A CA 1
ATOM 721 C C . SER A 1 86 ? -5.635 10.373 0.066 1.00 98.25 86 SER A C 1
ATOM 723 O O . SER A 1 86 ? -5.919 11.258 -0.742 1.00 98.25 86 SER A O 1
ATOM 725 N N . PHE A 1 87 ? -6.554 9.678 0.719 1.00 96.81 87 PHE A N 1
ATOM 726 C CA . PHE A 1 87 ? -7.952 10.065 0.743 1.00 96.81 87 PHE A CA 1
ATOM 727 C C . PHE A 1 87 ? -8.553 9.740 2.103 1.00 96.81 87 PHE A C 1
ATOM 729 O O . PHE A 1 87 ? -8.095 8.843 2.818 1.00 96.81 87 PHE A O 1
ATOM 736 N N . SER A 1 88 ? -9.610 10.469 2.438 1.00 96.19 88 SER A N 1
ATOM 737 C CA . SER A 1 88 ? -10.379 10.259 3.657 1.00 96.19 88 SER A CA 1
ATOM 738 C C . SER A 1 88 ? -11.798 9.831 3.312 1.00 96.19 88 SER A C 1
ATOM 740 O O . SER A 1 88 ? -12.368 10.275 2.314 1.00 96.19 88 SER A O 1
ATOM 742 N N . VAL A 1 89 ? -12.386 8.985 4.152 1.00 94.38 89 VAL A N 1
ATOM 743 C CA . VAL A 1 89 ? -13.785 8.561 4.044 1.00 94.38 89 VAL A CA 1
ATOM 744 C C . VAL A 1 89 ? -14.510 8.788 5.361 1.00 94.38 89 VAL A C 1
ATOM 746 O O . VAL A 1 89 ? -13.952 8.567 6.439 1.00 94.38 89 VAL A O 1
ATOM 749 N N . GLN A 1 90 ? -15.777 9.184 5.264 1.00 93.31 90 GLN A N 1
ATOM 750 C CA . GLN A 1 90 ? -16.695 9.145 6.394 1.00 93.31 90 GLN A CA 1
ATOM 751 C C . GLN A 1 90 ? -17.206 7.711 6.553 1.00 93.31 90 GLN A C 1
ATOM 753 O O . GLN A 1 90 ? -17.769 7.131 5.624 1.00 93.31 90 GLN A O 1
ATOM 758 N N . LEU A 1 91 ? -17.019 7.137 7.733 1.00 91.00 91 LEU A N 1
ATOM 759 C CA . LEU A 1 91 ? -17.547 5.831 8.096 1.00 91.00 91 LEU A CA 1
ATOM 760 C C . LEU A 1 91 ? -19.011 5.953 8.550 1.00 91.00 91 LEU A C 1
ATOM 762 O O . LEU A 1 91 ? -19.397 6.991 9.096 1.00 91.00 91 LEU A O 1
ATOM 766 N N . PRO A 1 92 ? -19.819 4.879 8.441 1.00 85.06 92 PRO A N 1
ATOM 767 C CA . PRO A 1 92 ? -21.208 4.873 8.916 1.00 85.06 92 PRO A CA 1
ATOM 768 C C . PRO A 1 92 ? -21.380 5.245 10.397 1.00 85.06 92 PRO A C 1
ATOM 770 O O . PRO A 1 92 ? -22.445 5.695 10.804 1.00 85.06 92 PRO A O 1
ATOM 773 N N . SER A 1 93 ? -20.333 5.086 11.211 1.00 82.69 93 SER A N 1
ATOM 774 C CA . SER A 1 93 ? -20.312 5.462 12.629 1.00 82.69 93 SER A CA 1
ATOM 775 C C . SER A 1 93 ? -20.060 6.959 12.877 1.00 82.69 93 SER A C 1
ATOM 777 O O . SER A 1 93 ? -19.678 7.322 13.987 1.00 82.69 93 SER A O 1
ATOM 779 N N . SER A 1 94 ? -20.173 7.812 11.852 1.00 83.69 94 SER A N 1
ATOM 780 C CA . SER A 1 94 ? -19.793 9.238 11.865 1.00 83.69 94 SER A CA 1
ATOM 781 C C . SER A 1 94 ? -18.309 9.517 12.134 1.00 83.69 94 SER A C 1
ATOM 783 O O . SER A 1 94 ? -17.928 10.670 12.308 1.00 83.69 94 SER A O 1
ATOM 785 N N . LYS A 1 95 ? -17.461 8.486 12.115 1.00 91.00 95 LYS A N 1
ATOM 786 C CA . LYS A 1 95 ? -16.002 8.606 12.234 1.00 91.00 95 LYS A CA 1
ATOM 787 C C . LYS A 1 95 ? -15.349 8.841 10.884 1.00 91.00 95 LYS A C 1
ATOM 789 O O . LYS A 1 95 ? -15.954 8.540 9.858 1.00 91.00 95 LYS A O 1
ATOM 794 N N . THR A 1 96 ? -14.099 9.280 10.887 1.00 94.00 96 THR A N 1
ATOM 795 C CA . THR A 1 96 ? -13.313 9.482 9.665 1.00 94.00 96 THR A CA 1
ATOM 796 C C . THR A 1 96 ? -12.109 8.552 9.635 1.00 94.00 96 THR A C 1
ATOM 798 O O . THR A 1 96 ? -11.395 8.414 10.628 1.00 94.00 96 THR A O 1
ATOM 801 N N . ALA A 1 97 ? -11.860 7.931 8.484 1.00 95.12 97 ALA A N 1
ATOM 802 C CA . ALA A 1 97 ? -10.644 7.168 8.229 1.00 95.12 97 ALA A CA 1
ATOM 803 C C . ALA A 1 97 ? -9.861 7.786 7.075 1.00 95.12 97 ALA A C 1
ATOM 805 O O . ALA A 1 97 ? -10.440 8.061 6.026 1.00 95.12 97 ALA A O 1
ATOM 806 N N . THR A 1 98 ? -8.559 7.978 7.269 1.00 97.44 98 THR A N 1
ATOM 807 C CA . THR A 1 98 ? -7.630 8.412 6.226 1.00 97.44 98 THR A CA 1
ATOM 808 C C . THR A 1 98 ? -6.682 7.282 5.861 1.00 97.44 98 THR A C 1
ATOM 810 O O . THR A 1 98 ? -6.112 6.623 6.731 1.00 97.44 98 THR A O 1
ATOM 813 N N . PHE A 1 99 ? -6.519 7.077 4.560 1.00 98.19 99 PHE A N 1
ATOM 814 C CA . PHE A 1 99 ? -5.619 6.093 3.975 1.00 98.19 99 PHE A CA 1
ATOM 815 C C . PHE A 1 99 ? -4.518 6.848 3.236 1.00 98.19 99 PHE A C 1
ATOM 817 O O . PHE A 1 99 ? -4.822 7.692 2.393 1.00 98.19 99 PHE A O 1
ATOM 824 N N . ILE A 1 100 ? -3.260 6.577 3.576 1.00 98.75 100 ILE A N 1
ATOM 825 C CA . ILE A 1 100 ? -2.078 7.260 3.043 1.00 98.75 100 ILE A CA 1
ATOM 826 C C . ILE A 1 100 ? -1.215 6.236 2.310 1.00 98.75 100 ILE A C 1
ATOM 828 O O . ILE A 1 100 ? -0.811 5.244 2.905 1.00 98.75 100 ILE A O 1
ATOM 832 N N . TYR A 1 101 ? -0.910 6.496 1.046 1.00 98.81 101 TYR A N 1
ATOM 833 C CA . TYR A 1 101 ? -0.153 5.628 0.151 1.00 98.81 101 TYR A CA 1
ATOM 834 C C . TYR A 1 101 ? 1.190 6.290 -0.135 1.00 98.81 101 TYR A C 1
ATOM 836 O O . TYR A 1 101 ? 1.233 7.458 -0.531 1.00 98.81 101 TYR A O 1
ATOM 844 N N . LEU A 1 102 ? 2.274 5.562 0.118 1.00 98.81 102 LEU A N 1
ATOM 845 C CA . LEU A 1 102 ? 3.632 6.087 0.105 1.00 98.81 102 LEU A CA 1
ATOM 846 C C . LEU A 1 102 ? 4.487 5.388 -0.947 1.00 98.81 102 LEU A C 1
ATOM 848 O O . LEU A 1 102 ? 4.620 4.162 -0.930 1.00 98.81 102 LEU A O 1
ATOM 852 N N . ASP A 1 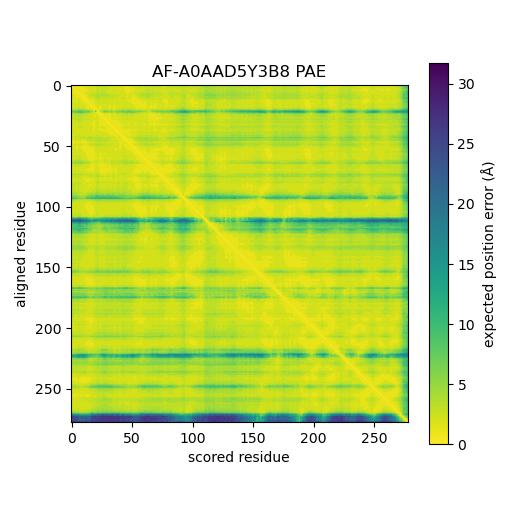103 ? 5.184 6.172 -1.761 1.00 98.44 103 ASP A N 1
ATOM 853 C CA . ASP A 1 103 ? 6.356 5.683 -2.468 1.00 98.44 103 ASP A CA 1
ATOM 854 C C . ASP A 1 103 ? 7.545 5.589 -1.506 1.00 98.44 103 ASP A C 1
ATOM 856 O O . ASP A 1 103 ? 8.029 6.574 -0.947 1.00 98.44 103 ASP A O 1
ATOM 86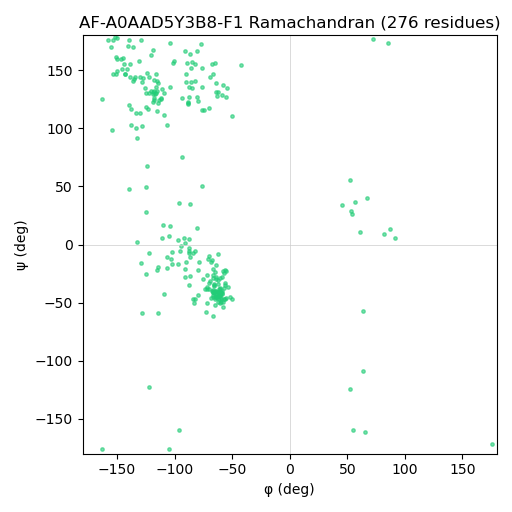0 N N . THR A 1 104 ? 8.016 4.366 -1.291 1.00 98.06 104 THR A N 1
ATOM 861 C CA . THR A 1 104 ? 9.105 4.070 -0.347 1.00 98.06 104 THR A CA 1
ATOM 862 C C . THR A 1 104 ? 10.444 3.828 -1.042 1.00 98.06 104 THR A C 1
ATOM 864 O O . THR A 1 104 ? 11.468 3.750 -0.363 1.00 98.06 104 THR A O 1
ATOM 867 N N . ASN A 1 105 ? 10.467 3.768 -2.379 1.00 96.38 105 ASN A N 1
ATOM 868 C CA . ASN A 1 105 ? 11.641 3.384 -3.161 1.00 96.38 105 ASN A CA 1
ATOM 869 C C . ASN A 1 105 ? 12.796 4.366 -2.958 1.00 96.38 105 ASN A C 1
ATOM 871 O O . ASN A 1 105 ? 13.930 3.953 -2.723 1.00 96.38 105 ASN A O 1
ATOM 875 N N . PHE A 1 106 ? 12.528 5.676 -2.982 1.00 95.94 106 PHE A N 1
ATOM 876 C CA . PHE A 1 106 ? 13.597 6.659 -2.798 1.00 95.94 106 PHE A CA 1
ATOM 877 C C . PHE A 1 106 ? 14.200 6.608 -1.386 1.00 95.94 106 PHE A C 1
ATOM 879 O O . PHE A 1 106 ? 15.410 6.760 -1.229 1.00 95.94 106 PHE A O 1
ATOM 886 N N . LEU A 1 107 ? 13.395 6.350 -0.349 1.00 96.31 107 LEU A N 1
ATOM 887 C CA . LEU A 1 107 ? 13.905 6.189 1.019 1.00 96.31 107 LEU A CA 1
ATOM 888 C C . LEU A 1 107 ? 14.755 4.919 1.167 1.00 96.31 107 LEU A C 1
ATOM 890 O O . LEU A 1 107 ? 15.793 4.958 1.839 1.00 96.31 107 LEU A O 1
ATOM 894 N N . ALA A 1 108 ? 14.336 3.824 0.530 1.00 94.62 108 ALA A N 1
ATOM 895 C CA . ALA A 1 108 ? 15.064 2.560 0.527 1.00 94.62 108 ALA A CA 1
ATOM 896 C C . ALA A 1 108 ? 16.400 2.677 -0.230 1.00 94.62 108 ALA A C 1
ATOM 898 O O . ALA A 1 108 ? 17.445 2.266 0.277 1.00 94.62 108 ALA A O 1
ATOM 899 N N . TYR A 1 109 ? 16.381 3.302 -1.411 1.00 92.69 109 TYR A N 1
ATOM 900 C CA . TYR A 1 109 ? 17.416 3.103 -2.427 1.00 92.69 109 TYR A CA 1
ATOM 901 C C . TYR A 1 109 ? 18.046 4.379 -3.010 1.00 92.69 109 TYR A C 1
ATOM 903 O O . TYR A 1 109 ? 19.105 4.308 -3.634 1.00 92.69 109 TYR A O 1
ATOM 911 N N . GLY A 1 110 ? 17.430 5.549 -2.826 1.00 86.44 110 GLY A N 1
ATOM 912 C CA . GLY A 1 110 ? 17.796 6.783 -3.532 1.00 86.44 110 GLY A CA 1
ATOM 913 C C . GLY A 1 110 ? 19.183 7.347 -3.186 1.00 86.44 110 GLY A C 1
ATOM 914 O O . GLY A 1 110 ? 20.028 7.440 -4.075 1.00 86.44 110 GLY A O 1
ATOM 915 N N . PRO A 1 111 ? 19.455 7.729 -1.921 1.00 75.69 111 PRO A N 1
ATOM 916 C CA . PRO A 1 111 ? 20.690 8.434 -1.546 1.00 75.69 111 PRO A CA 1
ATOM 917 C C . PRO A 1 111 ? 21.972 7.613 -1.689 1.00 75.69 111 PRO A C 1
ATOM 919 O O . PRO A 1 111 ? 23.038 8.175 -1.910 1.00 75.69 111 PRO A O 1
ATOM 922 N N . ASN A 1 112 ? 21.864 6.292 -1.545 1.00 66.50 112 ASN A N 1
ATOM 923 C CA . ASN A 1 112 ? 22.976 5.351 -1.612 1.00 66.50 112 ASN A CA 1
ATOM 924 C C . ASN A 1 112 ? 22.652 4.322 -2.688 1.00 66.50 112 ASN A C 1
ATOM 926 O O . ASN A 1 112 ? 22.364 3.170 -2.353 1.00 66.50 112 ASN A O 1
ATOM 930 N N . THR A 1 113 ? 22.621 4.760 -3.953 1.00 71.81 113 THR A N 1
ATOM 931 C CA . THR A 1 113 ? 22.298 3.879 -5.081 1.00 71.81 113 THR A CA 1
ATOM 932 C C . THR A 1 113 ? 23.160 2.626 -4.991 1.00 71.81 113 THR A C 1
ATOM 934 O O . THR A 1 113 ? 24.382 2.677 -5.135 1.00 71.81 113 THR A O 1
ATOM 937 N N . GLN A 1 114 ? 22.510 1.508 -4.683 1.00 77.06 114 GLN A N 1
ATOM 938 C CA . GLN A 1 114 ? 23.187 0.238 -4.494 1.00 77.06 114 GLN A CA 1
ATOM 939 C C . GLN A 1 114 ? 23.786 -0.214 -5.833 1.00 77.06 114 GLN A C 1
ATOM 941 O O . GLN A 1 114 ? 23.176 0.041 -6.874 1.00 77.06 114 GLN A O 1
ATOM 946 N N . PRO A 1 115 ? 24.939 -0.909 -5.849 1.00 83.56 115 PRO A N 1
ATOM 947 C CA . PRO A 1 115 ? 25.568 -1.342 -7.098 1.00 83.56 115 PRO A CA 1
ATOM 948 C C . PRO A 1 115 ? 24.632 -2.135 -8.017 1.00 83.56 115 PRO A C 1
ATOM 950 O O . PRO A 1 115 ? 24.659 -1.934 -9.226 1.00 83.56 115 PRO A O 1
ATOM 953 N N . TRP A 1 116 ? 23.755 -2.969 -7.446 1.00 82.69 116 TRP A N 1
ATOM 954 C CA . TRP A 1 116 ? 22.772 -3.736 -8.214 1.00 82.69 116 TRP A CA 1
ATOM 955 C C . TRP A 1 116 ? 21.751 -2.844 -8.931 1.00 82.69 116 TRP A C 1
ATOM 957 O O . TRP A 1 116 ? 21.297 -3.192 -10.011 1.00 82.69 116 TRP A O 1
ATOM 967 N N . ILE A 1 117 ? 21.423 -1.656 -8.410 1.00 83.38 117 ILE A N 1
ATOM 968 C CA . ILE A 1 117 ? 20.490 -0.742 -9.088 1.00 83.38 117 ILE A CA 1
ATOM 969 C C . ILE A 1 117 ? 21.107 -0.225 -10.385 1.00 83.38 117 ILE A C 1
ATOM 971 O O . ILE A 1 117 ? 20.445 -0.164 -11.419 1.00 83.38 117 ILE A O 1
ATOM 975 N N . LEU A 1 118 ? 22.402 0.092 -10.333 1.00 82.50 118 LEU A N 1
ATOM 976 C CA . LEU A 1 118 ? 23.185 0.514 -11.493 1.00 82.50 118 LEU A CA 1
ATOM 977 C C . LEU A 1 118 ? 23.437 -0.613 -12.497 1.00 82.50 118 LEU A C 1
ATOM 979 O O . LEU A 1 118 ? 23.975 -0.328 -13.558 1.00 82.50 118 LEU A O 1
ATOM 983 N N . GLN A 1 119 ? 23.124 -1.862 -12.157 1.00 82.12 119 GLN A N 1
ATOM 984 C CA . GLN A 1 119 ? 23.365 -3.019 -13.014 1.00 82.12 119 GLN A CA 1
ATOM 985 C C . GLN A 1 119 ? 22.061 -3.603 -13.570 1.00 82.12 119 GLN A C 1
ATOM 987 O O . GLN A 1 119 ? 21.978 -3.905 -14.758 1.00 82.12 119 GLN A O 1
ATOM 992 N N . ASP A 1 120 ? 21.039 -3.710 -12.721 1.00 83.62 120 ASP A N 1
ATOM 993 C CA . ASP A 1 120 ? 19.835 -4.505 -12.971 1.00 83.62 120 ASP A CA 1
ATOM 994 C C . ASP A 1 120 ? 18.535 -3.675 -12.913 1.00 83.62 120 ASP A C 1
ATOM 996 O O . ASP A 1 120 ? 17.466 -4.180 -13.255 1.00 83.62 120 ASP A O 1
ATOM 1000 N N . CYS A 1 121 ? 18.601 -2.399 -12.506 1.00 90.38 121 CYS A N 1
ATOM 1001 C CA . CYS A 1 121 ? 17.432 -1.540 -12.272 1.00 90.38 121 CYS A CA 1
ATOM 1002 C C . CYS A 1 121 ? 17.652 -0.092 -12.769 1.00 90.38 121 CYS A C 1
ATOM 1004 O O . CYS A 1 121 ? 17.365 0.891 -12.078 1.00 90.38 121 CYS A O 1
ATOM 1006 N N . HIS A 1 122 ? 18.151 0.063 -14.001 1.00 86.56 122 HIS A N 1
ATOM 1007 C CA . HIS A 1 122 ? 18.446 1.382 -14.586 1.00 86.56 122 HIS A CA 1
ATOM 1008 C C . HIS A 1 122 ? 17.238 2.337 -14.599 1.00 86.56 122 HIS A C 1
ATOM 1010 O O . HIS A 1 122 ? 17.413 3.535 -14.388 1.00 86.56 122 HIS A O 1
ATOM 1016 N N . GLY A 1 123 ? 16.015 1.821 -14.790 1.00 90.94 123 GLY A N 1
ATOM 1017 C CA . GLY A 1 123 ? 14.798 2.641 -14.797 1.00 90.94 123 GLY A CA 1
ATOM 1018 C C . GLY A 1 123 ? 14.589 3.409 -13.488 1.00 90.94 123 GLY A C 1
ATOM 1019 O O . GLY A 1 123 ? 14.295 4.605 -13.507 1.00 90.94 123 GLY A O 1
ATOM 1020 N N . MET A 1 124 ? 14.845 2.765 -12.345 1.00 93.94 124 MET A N 1
ATOM 1021 C CA . MET A 1 124 ? 14.773 3.424 -11.040 1.00 93.94 124 MET A CA 1
ATOM 1022 C C . MET A 1 124 ? 15.826 4.518 -10.900 1.00 93.94 124 MET A C 1
ATOM 1024 O O . MET A 1 124 ? 15.511 5.623 -10.455 1.00 93.94 124 MET A O 1
ATOM 1028 N N . PHE A 1 125 ? 17.066 4.225 -11.300 1.00 92.94 125 PHE A N 1
ATOM 1029 C CA . PHE A 1 125 ? 18.155 5.193 -11.245 1.00 92.94 125 PHE A CA 1
ATOM 1030 C C . PHE A 1 125 ? 17.829 6.452 -12.054 1.00 92.94 125 PHE A C 1
ATOM 1032 O O . PHE A 1 125 ? 17.927 7.559 -11.523 1.00 92.94 125 PHE A O 1
ATOM 1039 N N . ASP A 1 126 ? 17.386 6.292 -13.301 1.00 92.38 126 ASP A N 1
ATOM 1040 C CA . ASP A 1 126 ? 17.064 7.414 -14.184 1.00 92.38 126 ASP A CA 1
ATOM 1041 C C . ASP A 1 126 ? 15.956 8.289 -13.603 1.00 92.38 126 ASP A C 1
ATOM 1043 O O . ASP A 1 126 ? 16.055 9.521 -13.610 1.00 92.38 126 ASP A O 1
ATOM 1047 N N . VAL A 1 127 ? 14.909 7.664 -13.064 1.00 94.44 127 VAL A N 1
ATOM 1048 C CA . VAL A 1 127 ? 13.825 8.386 -12.406 1.00 94.44 127 VAL A CA 1
ATOM 1049 C C . VAL A 1 127 ? 14.348 9.153 -11.194 1.00 94.44 127 VAL A C 1
ATOM 1051 O O . VAL A 1 127 ? 14.106 10.357 -11.087 1.00 94.44 127 VAL A O 1
ATOM 1054 N N . PHE A 1 128 ? 15.111 8.510 -10.309 1.00 95.12 128 PHE A N 1
ATOM 1055 C CA . PHE A 1 128 ? 15.662 9.172 -9.128 1.00 95.12 128 PHE A CA 1
ATOM 1056 C C . PHE A 1 128 ? 16.562 10.348 -9.494 1.00 95.12 128 PHE A C 1
ATOM 1058 O O . PHE A 1 128 ? 16.387 11.429 -8.936 1.00 95.12 128 PHE A O 1
ATOM 1065 N N . GLN A 1 129 ? 17.468 10.195 -10.464 1.00 93.75 129 GLN A N 1
ATOM 1066 C CA . GLN A 1 129 ? 18.327 11.295 -10.910 1.00 93.75 129 GLN A CA 1
ATOM 1067 C C . GLN A 1 129 ? 17.508 12.464 -11.459 1.00 93.75 129 GLN A C 1
ATOM 1069 O O . GLN A 1 129 ? 17.757 13.624 -11.115 1.00 93.75 129 GLN A O 1
ATOM 1074 N N . GLN A 1 130 ? 16.477 12.180 -12.259 1.00 94.94 130 GLN A N 1
ATOM 1075 C CA . GLN A 1 130 ? 15.577 13.218 -12.754 1.00 94.94 130 GLN A CA 1
ATOM 1076 C C . GLN A 1 130 ? 14.865 13.952 -11.613 1.00 94.94 130 GLN A C 1
ATOM 1078 O O . GLN A 1 130 ? 14.792 15.182 -11.645 1.00 94.94 130 GLN A O 1
ATOM 1083 N N . GLN A 1 131 ? 14.368 13.231 -10.6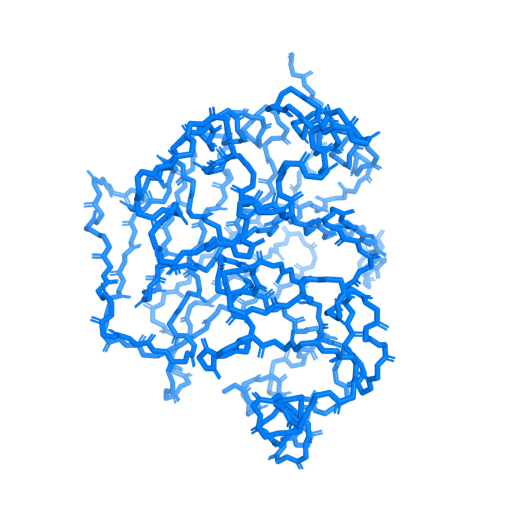07 1.00 95.88 131 GLN A N 1
ATOM 1084 C CA . GLN A 1 131 ? 13.659 13.826 -9.476 1.00 95.88 131 GLN A CA 1
ATOM 1085 C C . GLN A 1 131 ? 14.587 14.597 -8.528 1.00 95.88 131 GLN A C 1
ATOM 1087 O O . GLN A 1 131 ? 14.227 15.681 -8.070 1.00 95.88 131 GLN A O 1
ATOM 1092 N N . ILE A 1 132 ? 15.812 14.120 -8.303 1.00 95.56 132 ILE A N 1
ATOM 1093 C CA . ILE A 1 132 ? 16.850 14.848 -7.559 1.00 95.56 132 ILE A CA 1
ATOM 1094 C C . ILE A 1 132 ? 17.155 16.182 -8.254 1.00 95.56 132 ILE A C 1
ATOM 1096 O O . ILE A 1 132 ? 17.184 17.237 -7.617 1.00 95.56 132 ILE A O 1
ATOM 1100 N N . ILE A 1 133 ? 17.344 16.173 -9.576 1.00 95.94 133 ILE A N 1
ATOM 1101 C CA . ILE A 1 133 ? 17.719 17.378 -10.327 1.00 95.94 133 ILE A CA 1
ATOM 1102 C C . ILE A 1 133 ? 16.550 18.365 -10.417 1.00 95.94 133 ILE A C 1
ATOM 1104 O O . ILE A 1 133 ? 16.734 19.552 -10.117 1.00 95.94 133 ILE A O 1
ATOM 1108 N N . LYS A 1 134 ? 15.366 17.888 -10.825 1.00 96.62 134 LYS A N 1
ATOM 1109 C CA . LYS A 1 134 ? 14.195 18.728 -11.123 1.00 96.62 134 LYS A CA 1
ATOM 1110 C C . LYS A 1 134 ? 13.417 19.120 -9.870 1.00 96.62 134 LYS A C 1
ATOM 1112 O O . LYS A 1 134 ? 13.122 20.296 -9.694 1.00 96.62 134 LYS A O 1
ATOM 1117 N N . ASN A 1 135 ? 13.141 18.151 -9.001 1.00 95.62 135 ASN A N 1
ATOM 1118 C CA . ASN A 1 135 ? 12.230 18.294 -7.861 1.00 95.62 135 ASN A CA 1
ATOM 1119 C C . ASN A 1 135 ? 12.948 18.261 -6.506 1.00 95.62 135 ASN A C 1
ATOM 1121 O O . ASN A 1 135 ? 12.297 18.290 -5.468 1.00 95.62 135 ASN A O 1
ATOM 1125 N N . LYS A 1 136 ? 14.288 18.233 -6.512 1.00 96.19 136 LYS A N 1
ATOM 1126 C CA . LYS A 1 136 ? 15.133 18.294 -5.310 1.00 96.19 136 LYS A CA 1
ATOM 1127 C C . LYS A 1 136 ? 14.828 17.184 -4.306 1.00 96.19 136 LYS A C 1
ATOM 1129 O O . LYS A 1 136 ? 14.920 17.407 -3.102 1.00 96.19 136 LYS A O 1
ATOM 1134 N N . TRP A 1 137 ? 14.503 15.988 -4.805 1.00 96.19 137 TRP A N 1
ATOM 1135 C CA . TRP A 1 137 ? 14.319 14.823 -3.946 1.00 96.19 137 TRP A CA 1
ATOM 1136 C C . TRP A 1 137 ? 15.565 14.568 -3.089 1.00 96.19 137 TRP A C 1
ATOM 1138 O O . TRP A 1 137 ? 16.690 14.460 -3.572 1.00 96.19 137 TRP A O 1
ATOM 1148 N N . SER A 1 138 ? 15.320 14.474 -1.793 1.00 96.81 138 SER A N 1
ATOM 1149 C CA . SER A 1 138 ? 16.235 14.109 -0.716 1.00 96.81 138 SER A CA 1
ATOM 1150 C C . SER A 1 138 ? 15.450 13.319 0.334 1.00 96.81 138 SER A C 1
ATOM 1152 O O . SER A 1 138 ? 14.224 13.434 0.390 1.00 96.81 138 SER A O 1
ATOM 1154 N N . VAL A 1 139 ? 16.130 12.550 1.193 1.00 96.44 139 VAL A N 1
ATOM 1155 C CA . VAL A 1 139 ? 15.471 11.822 2.303 1.00 96.44 139 VAL A CA 1
ATOM 1156 C C . VAL A 1 139 ? 14.572 12.753 3.109 1.00 96.44 139 VAL A C 1
ATOM 1158 O O . VAL A 1 139 ? 13.414 12.436 3.354 1.00 96.44 139 VAL A O 1
ATOM 1161 N N . GLU A 1 140 ? 15.094 13.930 3.451 1.00 97.56 140 GLU A N 1
ATOM 1162 C CA . GLU A 1 140 ? 14.374 14.951 4.204 1.00 97.56 140 GLU A CA 1
ATOM 1163 C C . GLU A 1 140 ? 13.127 15.437 3.458 1.00 97.56 140 GLU A C 1
ATOM 1165 O O . GLU A 1 140 ? 12.048 15.464 4.038 1.00 97.56 140 GLU A O 1
ATOM 1170 N N . SER A 1 141 ? 13.235 15.754 2.161 1.00 97.81 141 SER A N 1
ATOM 1171 C CA . SER A 1 141 ? 12.073 16.203 1.380 1.00 97.81 141 SER A CA 1
ATOM 1172 C C . SER A 1 141 ? 10.966 15.146 1.332 1.00 97.81 141 SER A C 1
ATOM 1174 O O . SER A 1 141 ? 9.799 15.484 1.493 1.00 97.81 141 SER A O 1
ATOM 1176 N N . GLN A 1 142 ? 11.322 13.864 1.172 1.00 97.94 142 GLN A N 1
ATOM 1177 C CA . GLN A 1 142 ? 10.345 12.779 1.118 1.00 97.94 142 GLN A CA 1
ATOM 1178 C C . GLN A 1 142 ? 9.678 12.596 2.485 1.00 97.94 142 GLN A C 1
ATOM 1180 O O . GLN A 1 142 ? 8.457 12.543 2.567 1.00 97.94 142 GLN A O 1
ATOM 1185 N N . LEU A 1 143 ? 10.456 12.571 3.574 1.00 98.31 143 LEU A N 1
ATOM 1186 C CA . LEU A 1 143 ? 9.906 12.488 4.932 1.00 98.31 143 LEU A CA 1
ATOM 1187 C C . LEU A 1 143 ? 9.006 13.685 5.266 1.00 98.31 143 LEU A C 1
ATOM 1189 O O . LEU A 1 143 ? 7.972 13.490 5.901 1.00 98.31 143 LEU A O 1
ATOM 1193 N N . ASN A 1 144 ? 9.345 14.890 4.801 1.00 98.38 144 ASN A N 1
ATOM 1194 C CA . ASN A 1 144 ? 8.519 16.084 4.983 1.00 98.38 144 ASN A CA 1
ATOM 1195 C C . ASN A 1 144 ? 7.177 15.972 4.247 1.00 98.38 144 ASN A C 1
ATOM 1197 O O . ASN A 1 144 ? 6.148 16.343 4.810 1.00 98.38 144 ASN A O 1
ATOM 1201 N N . GLU A 1 145 ? 7.145 15.429 3.026 1.00 98.19 145 GLU A N 1
ATOM 1202 C CA . GLU A 1 145 ? 5.876 15.192 2.321 1.00 98.19 145 GLU A CA 1
ATOM 1203 C C . GLU A 1 145 ? 4.999 14.164 3.046 1.00 98.19 145 GLU A C 1
ATOM 1205 O O . GLU A 1 145 ? 3.791 14.364 3.212 1.00 98.19 145 GLU A O 1
ATOM 1210 N N . ILE A 1 146 ? 5.610 13.102 3.573 1.00 98.50 146 ILE A N 1
ATOM 1211 C CA . ILE A 1 146 ? 4.909 12.106 4.390 1.00 98.50 146 ILE A CA 1
ATOM 1212 C C . ILE A 1 146 ? 4.365 12.751 5.671 1.00 98.50 146 ILE A C 1
ATOM 1214 O O . ILE A 1 146 ? 3.197 12.561 6.021 1.00 98.50 146 ILE A O 1
ATOM 1218 N N . GLU A 1 147 ? 5.177 13.552 6.363 1.00 98.38 147 GLU A N 1
ATOM 1219 C CA . GLU A 1 147 ? 4.763 14.264 7.571 1.00 98.38 147 GLU A CA 1
ATOM 1220 C C . GLU A 1 147 ? 3.620 15.250 7.284 1.00 98.38 147 GLU A C 1
ATOM 1222 O O . GLU A 1 147 ? 2.664 15.324 8.058 1.00 98.38 147 GLU A O 1
ATOM 1227 N N . ASN A 1 148 ? 3.635 15.931 6.135 1.00 98.12 148 ASN A N 1
ATOM 1228 C CA . ASN A 1 148 ? 2.538 16.795 5.700 1.00 98.12 148 ASN A CA 1
ATOM 1229 C C . ASN A 1 148 ? 1.219 16.024 5.539 1.00 98.12 148 ASN A C 1
ATOM 1231 O O . ASN A 1 148 ? 0.163 16.524 5.939 1.00 98.12 148 ASN A O 1
ATOM 1235 N N . LEU A 1 149 ? 1.250 14.810 4.980 1.00 98.00 149 LEU A N 1
ATOM 1236 C CA . LEU A 1 149 ? 0.064 13.951 4.872 1.00 98.00 149 LEU A CA 1
ATOM 1237 C C . LEU A 1 149 ? -0.437 13.508 6.253 1.00 98.00 149 LEU A C 1
ATOM 1239 O O . LEU A 1 149 ? -1.642 13.560 6.514 1.00 98.00 149 LEU A O 1
ATOM 1243 N N . LEU A 1 150 ? 0.466 13.154 7.171 1.00 97.12 150 LEU A N 1
ATOM 1244 C CA . LEU A 1 150 ? 0.119 12.805 8.554 1.00 97.12 150 LEU A CA 1
ATOM 1245 C C . LEU A 1 150 ? -0.510 13.993 9.300 1.00 97.12 150 LEU A C 1
ATOM 1247 O O . LEU A 1 150 ? -1.552 13.843 9.941 1.00 97.12 150 LEU A O 1
ATOM 1251 N N . LEU A 1 151 ? 0.059 15.193 9.156 1.00 95.81 151 LEU A N 1
ATOM 1252 C CA . LEU A 1 151 ? -0.461 16.429 9.748 1.00 95.81 151 LEU A CA 1
ATOM 1253 C C . LEU A 1 151 ? -1.847 16.796 9.212 1.00 95.81 151 LEU A C 1
ATOM 1255 O O . LEU A 1 151 ? -2.715 17.199 9.989 1.00 95.81 151 LEU A O 1
ATOM 1259 N N . LYS A 1 152 ? -2.083 16.633 7.904 1.00 95.38 152 LYS A N 1
ATOM 1260 C CA . LYS A 1 152 ? -3.411 16.820 7.290 1.00 95.38 152 LYS A CA 1
ATOM 1261 C C . LYS A 1 152 ? -4.434 15.807 7.811 1.00 95.38 152 LYS A C 1
ATOM 1263 O O . LYS A 1 152 ? -5.616 16.122 7.893 1.00 95.38 152 LYS A O 1
ATOM 1268 N N . SER A 1 153 ? -3.975 14.628 8.225 1.00 94.44 153 SER A N 1
ATOM 1269 C CA . SER A 1 153 ? -4.822 13.529 8.702 1.00 94.44 153 SER A CA 1
ATOM 1270 C C . SER A 1 153 ? -5.134 13.588 10.201 1.00 94.44 153 SER A C 1
ATOM 1272 O O . SER A 1 153 ? -5.902 12.761 10.688 1.00 94.44 153 SER A O 1
ATOM 1274 N N . LYS A 1 154 ? -4.587 14.566 10.940 1.00 87.50 154 LYS A N 1
ATOM 1275 C CA . LYS A 1 154 ? -4.630 14.638 12.416 1.00 87.50 154 LYS A CA 1
ATOM 1276 C C . LYS A 1 154 ? -6.027 14.618 13.046 1.00 87.50 154 LYS A C 1
ATOM 1278 O O . LYS A 1 154 ? -6.155 14.271 14.214 1.00 87.50 154 LYS A O 1
ATOM 1283 N N . SER A 1 155 ? -7.053 15.038 12.306 1.00 89.50 155 SER A N 1
ATOM 1284 C CA . SER A 1 155 ? -8.448 15.055 12.763 1.00 89.50 155 SER A CA 1
ATOM 1285 C C . SER A 1 155 ? -9.211 13.771 12.429 1.00 89.50 155 SER A C 1
ATOM 1287 O O . SER A 1 155 ? -10.406 13.698 12.694 1.00 89.50 155 SER A O 1
ATOM 1289 N N . SER A 1 156 ? -8.563 12.788 11.799 1.00 93.44 156 SER A N 1
ATOM 1290 C CA . SER A 1 156 ? -9.174 11.491 11.499 1.00 93.44 156 SER A CA 1
ATOM 1291 C C . SER A 1 156 ? -9.111 10.583 12.722 1.00 93.44 156 SER A C 1
ATOM 1293 O O . SER A 1 156 ? -8.088 10.533 13.403 1.00 93.44 156 SER A O 1
ATOM 1295 N N . ASP A 1 157 ? -10.171 9.814 12.965 1.00 92.88 157 ASP A N 1
ATOM 1296 C CA . ASP A 1 157 ? -10.181 8.777 14.004 1.00 92.88 157 ASP A CA 1
ATOM 1297 C C . ASP A 1 157 ? -9.197 7.640 13.682 1.00 92.88 157 ASP A C 1
ATOM 1299 O O . ASP A 1 157 ? -8.592 7.041 14.581 1.00 92.88 157 ASP A O 1
ATOM 1303 N N . TRP A 1 158 ? -9.050 7.354 12.385 1.00 94.69 158 TRP A N 1
ATOM 1304 C CA . TRP A 1 158 ? -8.191 6.309 11.847 1.00 94.69 158 TRP A CA 1
ATOM 1305 C C . TRP A 1 158 ? -7.227 6.873 10.807 1.00 94.69 158 TRP A C 1
ATOM 1307 O O . TRP A 1 158 ? -7.637 7.605 9.906 1.00 94.69 158 TRP A O 1
ATOM 1317 N N . VAL A 1 159 ? -5.961 6.481 10.900 1.00 96.81 159 VAL A N 1
ATOM 1318 C CA . VAL A 1 159 ? -4.926 6.734 9.901 1.00 96.81 159 VAL A CA 1
ATOM 1319 C C . VAL A 1 159 ? -4.219 5.419 9.605 1.00 96.81 159 VAL A C 1
ATOM 1321 O O . VAL A 1 159 ? -3.533 4.857 10.460 1.00 96.81 159 VAL A O 1
ATOM 1324 N N . PHE A 1 160 ? -4.406 4.937 8.381 1.00 97.81 160 PHE A N 1
ATOM 1325 C CA . PHE A 1 160 ? -3.748 3.751 7.851 1.00 97.81 160 PHE A CA 1
ATOM 1326 C C . PHE A 1 160 ? -2.739 4.177 6.799 1.00 97.81 160 PHE A C 1
ATOM 1328 O O . PHE A 1 160 ? -3.063 4.954 5.900 1.00 97.81 160 PHE A O 1
ATOM 1335 N N . VAL A 1 161 ? -1.519 3.677 6.924 1.00 98.62 161 VAL A N 1
ATOM 1336 C CA . VAL A 1 161 ? -0.413 4.008 6.036 1.00 98.62 161 VAL A CA 1
ATOM 1337 C C . VAL A 1 161 ? -0.018 2.760 5.266 1.00 98.62 161 VAL A C 1
ATOM 1339 O O . VAL A 1 161 ? 0.035 1.663 5.817 1.00 98.62 161 VAL A O 1
ATOM 1342 N N . PHE A 1 162 ? 0.264 2.933 3.987 1.00 98.81 162 PHE A N 1
ATOM 1343 C CA . PHE A 1 162 ? 0.682 1.875 3.093 1.00 98.81 162 PHE A CA 1
ATOM 1344 C C . PHE A 1 162 ? 1.962 2.299 2.387 1.00 98.81 162 PHE A C 1
ATOM 1346 O O . PHE A 1 162 ? 2.108 3.458 2.003 1.00 98.81 162 PHE A O 1
ATOM 1353 N N . GLY A 1 163 ? 2.887 1.368 2.218 1.00 98.50 163 GLY A N 1
ATOM 1354 C CA . GLY A 1 163 ? 4.079 1.541 1.394 1.00 98.50 163 GLY A CA 1
ATOM 1355 C C . GLY A 1 163 ? 4.495 0.199 0.815 1.00 98.50 163 GLY A C 1
ATOM 1356 O O . GLY A 1 163 ? 3.878 -0.812 1.116 1.00 98.50 163 GLY A O 1
ATOM 1357 N N . HIS A 1 164 ? 5.533 0.165 -0.009 1.00 98.44 164 HIS A N 1
ATOM 1358 C CA . HIS A 1 164 ? 5.985 -1.100 -0.582 1.00 98.44 164 HIS A CA 1
ATOM 1359 C C . HIS A 1 164 ? 6.925 -1.874 0.349 1.00 98.44 164 HIS A C 1
ATOM 1361 O O . HIS A 1 164 ? 6.715 -3.060 0.575 1.00 98.44 164 HIS A O 1
ATOM 1367 N N . HIS A 1 165 ? 7.923 -1.204 0.926 1.00 97.94 165 HIS A N 1
ATOM 1368 C CA . HIS A 1 165 ? 8.999 -1.854 1.682 1.00 97.94 165 HIS A CA 1
ATOM 1369 C C . HIS A 1 165 ? 8.648 -2.104 3.159 1.00 97.94 165 HIS A C 1
ATOM 1371 O O . HIS A 1 165 ? 7.904 -1.325 3.754 1.00 97.94 165 HIS A O 1
ATOM 1377 N N . PRO A 1 166 ? 9.223 -3.131 3.808 1.00 97.06 166 PRO A N 1
ATOM 1378 C CA . PRO A 1 166 ? 9.046 -3.345 5.239 1.00 97.06 166 PRO A CA 1
ATOM 1379 C C . PRO A 1 166 ? 9.714 -2.253 6.094 1.00 97.06 166 PRO A C 1
ATOM 1381 O O . PRO A 1 166 ? 10.669 -1.588 5.685 1.00 97.06 166 PRO A O 1
ATOM 1384 N N . LEU A 1 167 ? 9.187 -2.072 7.311 1.00 96.25 167 LEU A N 1
ATOM 1385 C CA . LEU A 1 167 ? 9.696 -1.142 8.326 1.00 96.25 167 LEU A CA 1
ATOM 1386 C C . LEU A 1 167 ? 10.132 -1.880 9.604 1.00 96.25 167 LEU A C 1
ATOM 1388 O O . LEU A 1 167 ? 9.791 -3.040 9.832 1.00 96.25 167 LEU A O 1
ATOM 1392 N N . GLY A 1 168 ? 10.841 -1.168 10.485 1.00 89.94 168 GLY A N 1
ATOM 1393 C CA . GLY A 1 168 ? 11.654 -1.726 11.577 1.00 89.94 168 GLY A CA 1
ATOM 1394 C C . GLY A 1 168 ? 10.927 -2.529 12.662 1.00 89.94 168 GLY A C 1
ATOM 1395 O O . GLY A 1 168 ? 11.588 -3.136 13.499 1.00 89.94 168 GLY A O 1
ATOM 1396 N N . TYR A 1 169 ? 9.595 -2.548 12.669 1.00 93.31 169 TYR A N 1
ATOM 1397 C CA . TYR A 1 169 ? 8.798 -3.278 13.660 1.00 93.31 169 TYR A CA 1
ATOM 1398 C C . TYR A 1 169 ? 8.209 -4.593 13.128 1.00 93.31 169 TYR A C 1
ATOM 1400 O O . TYR A 1 169 ? 7.763 -5.422 13.924 1.00 93.31 169 TYR A O 1
ATOM 1408 N N . GLY A 1 170 ? 8.253 -4.824 11.811 1.00 92.62 170 GLY A N 1
ATOM 1409 C CA . GLY A 1 170 ? 7.955 -6.126 11.211 1.00 92.62 170 GLY A CA 1
ATOM 1410 C C . GLY A 1 170 ? 9.149 -7.094 11.290 1.00 92.62 170 GLY A C 1
ATOM 1411 O O . GLY A 1 170 ? 10.271 -6.664 11.567 1.00 92.62 170 GLY A O 1
ATOM 1412 N N . PRO A 1 171 ? 8.947 -8.399 11.026 1.00 93.50 171 PRO A N 1
ATOM 1413 C CA . PRO A 1 171 ? 10.013 -9.408 11.062 1.00 93.50 171 PRO A CA 1
ATOM 1414 C C . PRO A 1 171 ? 11.210 -9.107 10.152 1.00 93.50 171 PRO A C 1
ATOM 1416 O O . PRO A 1 171 ? 12.336 -9.459 10.495 1.00 93.50 171 PRO A O 1
ATOM 1419 N N . CYS A 1 172 ? 10.980 -8.460 9.007 1.00 93.06 172 CYS A N 1
ATOM 1420 C CA . CYS A 1 172 ? 12.033 -8.145 8.038 1.00 93.06 172 CYS A CA 1
ATOM 1421 C C . CYS A 1 172 ? 12.824 -6.871 8.330 1.00 93.06 172 CYS A C 1
ATOM 1423 O O . CYS A 1 172 ? 13.836 -6.621 7.681 1.00 93.06 172 CYS A O 1
ATOM 1425 N N . GLY A 1 173 ? 12.416 -6.086 9.329 1.00 91.44 173 GLY A N 1
ATOM 1426 C CA . GLY A 1 173 ? 13.070 -4.821 9.636 1.00 91.44 173 GLY A CA 1
ATOM 1427 C C . GLY A 1 173 ? 12.925 -3.789 8.511 1.00 91.44 173 GLY A C 1
ATOM 1428 O O . GLY A 1 173 ? 12.029 -3.875 7.678 1.00 91.44 173 GLY A O 1
ATOM 1429 N N . ALA A 1 174 ? 13.788 -2.775 8.531 1.00 92.12 174 ALA A N 1
ATOM 1430 C CA . ALA A 1 174 ? 13.793 -1.685 7.560 1.00 92.12 174 ALA A CA 1
ATOM 1431 C C . ALA A 1 174 ? 15.146 -1.585 6.856 1.00 92.12 174 ALA A C 1
ATOM 1433 O O . ALA A 1 174 ? 16.192 -1.723 7.496 1.00 92.12 174 ALA A O 1
ATOM 1434 N N . GLU A 1 175 ? 15.118 -1.236 5.573 1.00 87.62 175 GLU A N 1
ATOM 1435 C CA . GLU A 1 175 ? 16.312 -0.992 4.761 1.00 87.62 175 GLU A CA 1
ATOM 1436 C C . GLU A 1 175 ? 16.598 0.505 4.577 1.00 87.62 175 GLU A C 1
ATOM 1438 O O . GLU A 1 175 ? 15.707 1.354 4.666 1.00 87.62 175 GLU A O 1
ATOM 1443 N N . GLY A 1 176 ? 17.858 0.852 4.300 1.00 86.62 176 GLY A N 1
ATOM 1444 C CA . GLY A 1 176 ? 18.248 2.221 3.953 1.00 86.62 176 GLY A CA 1
ATOM 1445 C C . GLY A 1 176 ? 17.770 3.265 4.972 1.00 86.62 176 GLY A C 1
ATOM 1446 O O . GLY A 1 176 ? 18.062 3.176 6.166 1.00 86.62 176 GLY A O 1
ATOM 1447 N N . ASN A 1 177 ? 17.023 4.268 4.501 1.00 92.94 177 ASN A N 1
ATOM 1448 C CA . ASN A 1 177 ? 16.506 5.354 5.343 1.00 92.94 177 ASN A CA 1
ATOM 1449 C C . ASN A 1 177 ? 15.104 5.082 5.909 1.00 92.94 177 ASN A C 1
ATOM 1451 O O . ASN A 1 177 ? 14.535 5.946 6.577 1.00 92.94 177 ASN A O 1
ATOM 1455 N N . LEU A 1 178 ? 14.540 3.892 5.694 1.00 95.75 178 LEU A N 1
ATOM 1456 C CA . LEU A 1 178 ? 13.181 3.558 6.123 1.00 95.75 178 LEU A CA 1
ATOM 1457 C C . LEU A 1 178 ? 13.015 3.515 7.652 1.00 95.75 178 LEU A C 1
ATOM 1459 O O . LEU A 1 178 ? 11.916 3.732 8.155 1.00 95.75 178 LEU A O 1
ATOM 1463 N N . ASN A 1 179 ? 14.095 3.350 8.424 1.00 93.88 179 ASN A N 1
ATOM 1464 C CA . ASN A 1 179 ? 14.042 3.511 9.887 1.00 93.88 179 ASN A CA 1
ATOM 1465 C C . ASN A 1 179 ? 13.603 4.924 10.322 1.00 93.88 179 ASN A C 1
ATOM 1467 O O . ASN A 1 179 ? 12.980 5.087 11.376 1.00 93.88 179 ASN A O 1
ATOM 1471 N N . GLN A 1 180 ? 13.887 5.949 9.512 1.00 96.25 180 GLN A N 1
ATOM 1472 C CA . GLN A 1 180 ? 13.428 7.315 9.778 1.00 96.25 180 GLN A CA 1
ATOM 1473 C C . GLN A 1 180 ? 11.917 7.437 9.551 1.00 96.25 180 GLN A C 1
ATOM 1475 O O . GLN A 1 180 ? 11.228 8.068 10.350 1.00 96.25 180 GLN A O 1
ATOM 1480 N N . LEU A 1 181 ? 11.386 6.756 8.527 1.00 97.56 181 LEU A N 1
ATOM 1481 C CA . LEU A 1 181 ? 9.944 6.645 8.311 1.00 97.56 181 LEU A CA 1
ATOM 1482 C C . LEU A 1 181 ? 9.271 5.885 9.458 1.00 97.56 181 LEU A C 1
ATOM 1484 O O . LEU A 1 181 ? 8.277 6.365 9.988 1.00 97.56 181 LEU A O 1
ATOM 1488 N N . ALA A 1 182 ? 9.832 4.759 9.906 1.00 95.69 182 ALA A N 1
ATOM 1489 C CA . ALA A 1 182 ? 9.306 4.032 11.063 1.00 95.69 182 ALA A CA 1
ATOM 1490 C C . ALA A 1 182 ? 9.229 4.937 12.307 1.00 95.69 182 ALA A C 1
ATOM 1492 O O . ALA A 1 182 ? 8.183 5.033 12.938 1.00 95.69 182 ALA A O 1
ATOM 1493 N N . SER A 1 183 ? 10.294 5.690 12.600 1.00 95.31 183 SER A N 1
ATOM 1494 C CA . SER A 1 183 ? 10.317 6.660 13.709 1.00 95.31 183 SER A CA 1
ATOM 1495 C C . SER A 1 183 ? 9.265 7.766 13.553 1.00 95.31 183 SER A C 1
ATOM 1497 O O . SER A 1 183 ? 8.640 8.177 14.532 1.00 95.31 183 SER A O 1
ATOM 1499 N N . LEU A 1 184 ? 9.039 8.239 12.325 1.00 96.31 184 LEU A N 1
ATOM 1500 C CA . LEU A 1 184 ? 7.994 9.213 12.023 1.00 96.31 184 LEU A CA 1
ATOM 1501 C C . LEU A 1 184 ? 6.599 8.618 12.271 1.00 96.31 184 LEU A C 1
ATOM 1503 O O . LEU A 1 184 ? 5.782 9.231 12.955 1.00 96.31 184 LEU A O 1
ATOM 1507 N N . LEU A 1 185 ? 6.331 7.404 11.789 1.00 95.50 185 LEU A N 1
ATOM 1508 C CA . LEU A 1 185 ? 5.055 6.726 12.021 1.00 95.50 185 LEU A CA 1
ATOM 1509 C C . LEU A 1 185 ? 4.810 6.451 13.505 1.00 95.50 185 LEU A C 1
ATOM 1511 O O . LEU A 1 185 ? 3.676 6.595 13.946 1.00 95.50 185 LEU A O 1
ATOM 1515 N N . GLU A 1 186 ? 5.853 6.162 14.286 1.00 93.19 186 GLU A N 1
ATOM 1516 C CA . GLU A 1 186 ? 5.772 6.055 15.746 1.00 93.19 186 GLU A CA 1
ATOM 1517 C C . GLU A 1 186 ? 5.465 7.389 16.428 1.00 93.19 186 GLU A C 1
ATOM 1519 O O . GLU A 1 186 ? 4.638 7.428 17.337 1.00 93.19 186 GLU A O 1
ATOM 1524 N N . LYS A 1 187 ? 6.069 8.499 15.981 1.00 93.31 187 LYS A N 1
ATOM 1525 C CA . LYS A 1 187 ? 5.778 9.852 16.493 1.00 93.31 187 LYS A CA 1
ATOM 1526 C C . LYS A 1 187 ? 4.301 10.211 16.317 1.00 93.31 187 LYS A C 1
ATOM 1528 O O . LYS A 1 187 ? 3.683 10.757 17.229 1.00 93.31 187 LYS A O 1
ATOM 1533 N N . TYR A 1 188 ? 3.727 9.883 15.160 1.00 93.62 188 TYR A N 1
ATOM 1534 C CA . TYR A 1 188 ? 2.303 10.087 14.868 1.00 93.62 188 TYR A CA 1
ATOM 1535 C C . TYR A 1 188 ? 1.426 8.908 15.320 1.00 93.62 188 TYR A C 1
ATOM 1537 O O . TYR A 1 188 ? 0.199 9.011 15.312 1.00 93.62 188 TYR A O 1
ATOM 1545 N N . GLN A 1 189 ? 2.059 7.820 15.767 1.00 92.38 189 GLN A N 1
ATOM 1546 C CA . GLN A 1 189 ? 1.561 6.529 16.252 1.00 92.38 189 GLN A CA 1
ATOM 1547 C C . GLN A 1 189 ? 0.443 5.884 15.406 1.00 92.38 189 GLN A C 1
ATOM 1549 O O . GLN A 1 189 ? -0.484 5.341 15.986 1.00 92.38 189 GLN A O 1
ATOM 1554 N N . VAL A 1 190 ? 0.443 6.042 14.078 1.00 94.88 190 VAL A N 1
ATOM 1555 C CA . VAL A 1 190 ? -0.638 5.600 13.154 1.00 94.88 190 VAL A CA 1
ATOM 1556 C C . VAL A 1 190 ? -1.199 4.203 13.476 1.00 94.88 190 VAL A C 1
ATOM 1558 O O . VAL A 1 190 ? -0.509 3.380 14.059 1.00 94.88 190 VAL A O 1
ATOM 1561 N N . GLN A 1 191 ? -2.447 3.884 13.114 1.00 95.69 191 GLN A N 1
ATOM 1562 C CA . GLN A 1 191 ? -3.009 2.581 13.513 1.00 95.69 191 GLN A CA 1
ATOM 1563 C C . GLN A 1 191 ? -2.303 1.410 12.847 1.00 95.69 191 GLN A C 1
ATOM 1565 O O . GLN A 1 191 ? -2.042 0.401 13.503 1.00 95.69 191 GLN A O 1
ATOM 1570 N N . MET A 1 192 ? -2.031 1.530 11.548 1.00 97.00 192 MET A N 1
ATOM 1571 C CA . MET A 1 192 ? -1.350 0.478 10.808 1.00 97.00 192 MET A CA 1
ATOM 1572 C C . MET A 1 192 ? -0.396 1.035 9.766 1.00 97.00 192 MET A C 1
ATOM 1574 O O . MET A 1 192 ? -0.696 2.043 9.122 1.00 97.00 192 MET A O 1
ATOM 1578 N N . TYR A 1 193 ? 0.694 0.304 9.567 1.00 98.44 193 TYR A N 1
ATOM 1579 C CA . TYR A 1 193 ? 1.519 0.340 8.376 1.00 98.44 193 TYR A CA 1
ATOM 1580 C C . TYR A 1 193 ? 1.438 -1.012 7.658 1.00 98.44 193 TYR A C 1
ATOM 1582 O O . TYR A 1 193 ? 1.752 -2.043 8.255 1.00 98.44 193 TYR A O 1
ATOM 1590 N N . ILE A 1 194 ? 1.010 -1.024 6.397 1.00 98.56 194 ILE A N 1
ATOM 1591 C CA . ILE A 1 194 ? 0.872 -2.250 5.600 1.00 98.56 194 ILE A CA 1
ATOM 1592 C C . ILE A 1 194 ? 1.784 -2.158 4.378 1.00 98.56 194 ILE A C 1
ATOM 1594 O O . ILE A 1 194 ? 1.743 -1.164 3.653 1.00 98.56 194 ILE A O 1
ATOM 1598 N N . ASN A 1 195 ? 2.589 -3.195 4.157 1.00 98.56 195 ASN A N 1
ATOM 1599 C CA . ASN A 1 195 ? 3.542 -3.265 3.056 1.00 98.56 195 ASN A CA 1
ATOM 1600 C C . ASN A 1 195 ? 3.463 -4.547 2.219 1.00 98.56 195 ASN A C 1
ATOM 1602 O O . ASN A 1 195 ? 2.656 -5.432 2.511 1.00 98.56 195 ASN A O 1
ATOM 1606 N N . GLY A 1 196 ? 4.274 -4.599 1.162 1.00 97.00 196 GLY A N 1
ATOM 1607 C CA . GLY A 1 196 ? 4.504 -5.751 0.294 1.00 97.00 196 GLY A CA 1
ATOM 1608 C C . GLY A 1 196 ? 5.988 -6.117 0.279 1.00 97.00 196 GLY A C 1
ATOM 1609 O O . GLY A 1 196 ? 6.560 -6.361 1.337 1.00 97.00 196 GLY A O 1
ATOM 1610 N N . HIS A 1 197 ? 6.596 -6.133 -0.913 1.00 96.50 197 HIS A N 1
ATOM 1611 C CA . HIS A 1 197 ? 8.024 -6.376 -1.187 1.00 96.50 197 HIS A CA 1
ATOM 1612 C C . HIS A 1 197 ? 8.545 -7.769 -0.803 1.00 96.50 197 HIS A C 1
ATOM 1614 O O . HIS A 1 197 ? 9.043 -8.518 -1.637 1.00 96.50 197 HIS A O 1
ATOM 1620 N N . VAL A 1 198 ? 8.404 -8.157 0.461 1.00 95.69 198 VAL A N 1
ATOM 1621 C CA . VAL A 1 198 ? 8.766 -9.486 0.945 1.00 95.69 198 VAL A CA 1
ATOM 1622 C C . VAL A 1 198 ? 7.637 -10.454 0.606 1.00 95.69 198 VAL A C 1
ATOM 1624 O O . VAL A 1 198 ? 6.484 -10.218 0.965 1.00 95.69 198 VAL A O 1
ATOM 1627 N N . HIS A 1 199 ? 7.960 -11.563 -0.062 1.00 96.19 199 HIS A N 1
ATOM 1628 C CA . HIS A 1 199 ? 7.000 -12.571 -0.540 1.00 96.19 199 HIS A CA 1
ATOM 1629 C C . HIS A 1 199 ? 6.481 -13.483 0.598 1.00 96.19 199 HIS A C 1
ATOM 1631 O O . HIS A 1 199 ? 6.497 -14.714 0.510 1.00 96.19 199 HIS A O 1
ATOM 1637 N N . SER A 1 200 ? 6.021 -12.867 1.691 1.00 96.38 200 SER A N 1
ATOM 1638 C CA . SER A 1 200 ? 5.493 -13.497 2.902 1.00 96.38 200 SER A CA 1
ATOM 1639 C C . SER A 1 200 ? 4.260 -12.761 3.445 1.00 96.38 200 SER A C 1
ATOM 1641 O O . SER A 1 200 ? 3.811 -11.735 2.920 1.00 96.38 200 SER A O 1
ATOM 1643 N N . LEU A 1 201 ? 3.680 -13.335 4.499 1.00 97.50 201 LEU A N 1
ATOM 1644 C CA . LEU A 1 201 ? 2.619 -12.749 5.306 1.00 97.50 201 LEU A CA 1
ATOM 1645 C C . LEU A 1 201 ? 3.158 -12.532 6.713 1.00 97.50 201 LEU A C 1
ATOM 1647 O O . LEU A 1 201 ? 3.437 -13.500 7.422 1.00 97.50 201 LEU A O 1
ATOM 1651 N N . ASP A 1 202 ? 3.270 -11.276 7.133 1.00 97.12 202 ASP A N 1
ATOM 1652 C CA . ASP A 1 202 ? 3.899 -10.943 8.408 1.00 97.12 202 ASP A CA 1
ATOM 1653 C C . ASP A 1 202 ? 3.054 -9.999 9.253 1.00 97.12 202 ASP A C 1
ATOM 1655 O O . ASP A 1 202 ? 2.229 -9.233 8.753 1.00 97.12 202 ASP A O 1
ATOM 1659 N N . TYR A 1 203 ? 3.335 -10.028 10.551 1.00 97.88 203 TYR A N 1
ATOM 1660 C CA . TYR A 1 203 ? 2.803 -9.128 11.555 1.00 97.88 203 TYR A CA 1
ATOM 1661 C C . TYR A 1 203 ? 3.896 -8.717 12.543 1.00 97.88 203 TYR A C 1
ATOM 1663 O O . TYR A 1 203 ? 4.751 -9.517 12.931 1.00 97.88 203 TYR A O 1
ATOM 1671 N N . GLY A 1 204 ? 3.825 -7.472 12.997 1.00 97.44 204 GLY A N 1
ATOM 1672 C CA . GLY A 1 204 ? 4.600 -6.937 14.104 1.00 97.44 204 GLY A CA 1
ATOM 1673 C C . GLY A 1 204 ? 3.850 -5.814 14.809 1.00 97.44 204 GLY A C 1
ATOM 1674 O O . GLY A 1 204 ? 2.939 -5.211 14.240 1.00 97.44 204 GLY A O 1
ATOM 1675 N N . THR A 1 205 ? 4.246 -5.493 16.037 1.00 97.00 205 THR A N 1
ATOM 1676 C CA . THR A 1 205 ? 3.765 -4.291 16.731 1.00 97.00 205 THR A CA 1
ATOM 1677 C C . THR A 1 205 ? 4.903 -3.475 17.294 1.00 97.00 205 THR A C 1
ATOM 1679 O O . THR A 1 205 ? 5.921 -3.999 17.755 1.00 97.00 205 THR A O 1
ATOM 1682 N N . SER A 1 206 ? 4.721 -2.162 17.258 1.00 95.06 206 SER A N 1
ATOM 1683 C CA . SER A 1 206 ? 5.657 -1.229 17.859 1.00 95.06 206 SER A CA 1
ATOM 1684 C C . SER A 1 206 ? 5.310 -0.907 19.316 1.00 95.06 206 SER A C 1
ATOM 1686 O O . SER A 1 206 ? 4.193 -1.176 19.771 1.00 95.06 206 SER A O 1
ATOM 1688 N N . PRO A 1 207 ? 6.233 -0.277 20.070 1.00 92.81 207 PRO A N 1
ATOM 1689 C CA . PRO A 1 207 ? 5.975 0.149 21.444 1.00 92.81 207 PRO A CA 1
ATOM 1690 C C . PRO A 1 207 ? 4.800 1.122 21.593 1.00 92.81 207 PRO A C 1
ATOM 1692 O O . PRO A 1 207 ? 4.181 1.161 22.655 1.00 92.81 207 PRO A O 1
ATOM 1695 N N . SER A 1 208 ? 4.492 1.916 20.561 1.00 90.56 208 SER A N 1
ATOM 1696 C CA . SER A 1 208 ? 3.357 2.844 20.590 1.00 90.56 208 SER A CA 1
ATOM 1697 C C . SER A 1 208 ? 2.011 2.190 20.253 1.00 90.56 208 SER A C 1
ATOM 1699 O O . SER A 1 208 ? 0.972 2.836 20.397 1.00 90.56 208 SER A O 1
ATOM 1701 N N . GLY A 1 209 ? 2.020 0.912 19.859 1.00 93.06 209 GLY A N 1
ATOM 1702 C CA . GLY A 1 209 ? 0.829 0.143 19.505 1.00 93.06 209 GLY A CA 1
ATOM 1703 C C . GLY A 1 209 ? 0.454 0.194 18.021 1.00 93.06 209 GLY A C 1
ATOM 1704 O O . GLY A 1 209 ? -0.579 -0.365 17.659 1.00 93.06 209 GLY A O 1
ATOM 1705 N N . THR A 1 210 ? 1.269 0.820 17.164 1.00 95.31 210 THR A N 1
ATOM 1706 C CA . THR A 1 210 ? 1.110 0.743 15.703 1.00 95.31 210 THR A CA 1
ATOM 1707 C C . THR A 1 210 ? 1.270 -0.709 15.252 1.00 95.31 210 THR A C 1
ATOM 1709 O O . THR A 1 210 ? 2.247 -1.375 15.617 1.00 95.31 210 THR A O 1
ATOM 1712 N N . LEU A 1 211 ? 0.334 -1.203 14.439 1.00 97.38 211 LEU A N 1
ATOM 1713 C CA . LEU A 1 211 ? 0.448 -2.529 13.832 1.00 97.38 211 LEU A CA 1
ATOM 1714 C C . LEU A 1 211 ? 1.224 -2.444 12.515 1.00 97.38 211 LEU A C 1
ATOM 1716 O O . LEU A 1 211 ? 0.961 -1.578 11.684 1.00 97.38 211 LEU A O 1
ATOM 1720 N N . TYR A 1 212 ? 2.145 -3.371 12.299 1.00 98.00 212 TYR A N 1
ATOM 1721 C CA . TYR A 1 212 ? 2.914 -3.500 11.067 1.00 98.00 212 TYR A CA 1
ATOM 1722 C C . TYR A 1 212 ? 2.560 -4.818 10.406 1.00 98.00 212 TYR A C 1
ATOM 1724 O O . TYR A 1 212 ? 2.553 -5.860 11.059 1.00 98.00 212 TYR A O 1
ATOM 1732 N N . PHE A 1 213 ? 2.287 -4.771 9.112 1.00 98.25 213 PHE A N 1
ATOM 1733 C CA . PHE A 1 213 ? 1.897 -5.938 8.343 1.00 98.25 213 PHE A CA 1
ATOM 1734 C C . PHE A 1 213 ? 2.635 -6.003 7.012 1.00 98.25 213 PHE A C 1
ATOM 1736 O O . PHE A 1 213 ? 2.795 -4.980 6.350 1.00 98.25 213 PHE A O 1
ATOM 1743 N N . THR A 1 214 ? 2.990 -7.216 6.601 1.00 98.12 214 THR A N 1
ATOM 1744 C CA . THR A 1 214 ? 3.474 -7.529 5.249 1.00 98.12 214 THR A CA 1
ATOM 1745 C C . THR A 1 214 ? 2.422 -8.389 4.555 1.00 98.12 214 THR A C 1
ATOM 1747 O O . THR A 1 214 ? 2.009 -9.415 5.097 1.00 98.12 214 THR A O 1
ATOM 1750 N N . SER A 1 215 ? 1.978 -7.976 3.370 1.00 97.81 215 SER A N 1
ATOM 1751 C CA . SER A 1 215 ? 1.019 -8.674 2.506 1.00 97.81 215 SER A CA 1
ATOM 1752 C C . SER A 1 215 ? 1.606 -8.882 1.104 1.00 97.81 215 SER A C 1
ATOM 1754 O O . SER A 1 215 ? 0.963 -8.546 0.109 1.00 97.81 215 SER A O 1
ATOM 1756 N N . GLY A 1 216 ? 2.829 -9.410 1.013 1.00 97.19 216 GLY A N 1
ATOM 1757 C CA . GLY A 1 216 ? 3.544 -9.571 -0.260 1.00 97.19 216 GLY A CA 1
ATOM 1758 C C . GLY A 1 216 ? 3.383 -10.940 -0.930 1.00 97.19 216 GLY A C 1
ATOM 1759 O O . GLY A 1 216 ? 3.883 -11.149 -2.026 1.00 97.19 216 GLY A O 1
ATOM 1760 N N . ALA A 1 217 ? 2.644 -11.874 -0.327 1.00 96.62 217 ALA A N 1
ATOM 1761 C CA . ALA A 1 217 ? 2.444 -13.233 -0.848 1.00 96.62 217 ALA A CA 1
ATOM 1762 C C . ALA A 1 217 ? 1.266 -13.369 -1.846 1.00 96.62 217 ALA A C 1
ATOM 1764 O O . ALA A 1 217 ? 0.536 -14.365 -1.834 1.00 96.62 217 ALA A O 1
ATOM 1765 N N . GLY A 1 218 ? 1.019 -12.345 -2.672 1.00 94.06 218 GLY A N 1
ATOM 1766 C CA . GLY A 1 218 ? -0.142 -12.288 -3.574 1.00 94.06 218 GLY A CA 1
ATOM 1767 C C . GLY A 1 218 ? 0.071 -12.943 -4.945 1.00 94.06 218 GLY A C 1
ATOM 1768 O O . GLY A 1 218 ? -0.865 -13.526 -5.494 1.00 94.06 218 GLY A O 1
ATOM 1769 N N . GLY A 1 219 ? 1.288 -12.843 -5.490 1.00 89.62 219 GLY A N 1
ATOM 1770 C CA . GLY A 1 219 ? 1.646 -13.326 -6.833 1.00 89.62 219 GLY A CA 1
ATOM 1771 C C . GLY A 1 219 ? 2.831 -14.295 -6.865 1.00 89.62 219 GLY A C 1
ATOM 1772 O O . GLY A 1 219 ? 2.898 -15.140 -7.754 1.00 89.62 219 GLY A O 1
ATOM 1773 N N . ASP A 1 220 ? 3.720 -14.225 -5.875 1.00 90.94 220 ASP A N 1
ATOM 1774 C CA . ASP A 1 220 ? 4.827 -15.156 -5.672 1.00 90.94 220 ASP A CA 1
ATOM 1775 C C . ASP A 1 220 ? 5.017 -15.424 -4.170 1.00 90.94 220 ASP A C 1
ATOM 1777 O O . ASP A 1 220 ? 4.684 -14.597 -3.323 1.00 90.94 220 ASP A O 1
ATOM 1781 N N . VAL A 1 221 ? 5.513 -16.616 -3.844 1.00 91.50 221 VAL A N 1
ATOM 1782 C CA . VAL A 1 221 ? 5.760 -17.099 -2.475 1.00 91.50 221 VAL A CA 1
ATOM 1783 C C . VAL A 1 221 ? 7.146 -17.726 -2.315 1.00 91.50 221 VAL A C 1
ATOM 1785 O O . VAL A 1 221 ? 7.473 -18.239 -1.246 1.00 91.50 221 VAL A O 1
ATOM 1788 N N . ASN A 1 222 ? 7.956 -17.722 -3.379 1.00 85.00 222 ASN A N 1
ATOM 1789 C CA . ASN A 1 222 ? 9.259 -18.383 -3.412 1.00 85.00 222 ASN A CA 1
ATOM 1790 C C . ASN A 1 222 ? 10.400 -17.501 -2.879 1.00 85.00 222 ASN A C 1
ATOM 1792 O O . ASN A 1 222 ? 11.496 -18.008 -2.652 1.00 85.00 222 ASN A O 1
ATOM 1796 N N . GLY A 1 223 ? 10.155 -16.204 -2.656 1.00 74.81 223 GLY A N 1
ATOM 1797 C CA . GLY A 1 223 ? 11.146 -15.265 -2.111 1.00 74.81 223 GLY A CA 1
ATOM 1798 C C . GLY A 1 223 ? 11.482 -15.490 -0.631 1.00 74.81 223 GLY A C 1
ATOM 1799 O O . GLY A 1 223 ? 12.479 -14.965 -0.141 1.00 74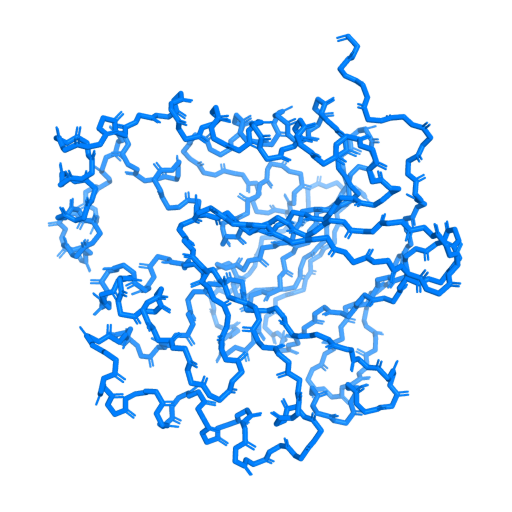.81 223 GLY A O 1
ATOM 1800 N N . GLY A 1 224 ? 10.685 -16.303 0.073 1.00 82.00 224 GLY A N 1
ATOM 1801 C CA . GLY A 1 224 ? 10.822 -16.528 1.509 1.00 82.00 224 GLY A CA 1
ATOM 1802 C C . GLY A 1 224 ? 10.382 -15.322 2.347 1.00 82.00 224 GLY A C 1
ATOM 1803 O O . GLY A 1 224 ? 9.985 -14.282 1.828 1.00 82.00 224 GLY A O 1
ATOM 1804 N N . GLY A 1 225 ? 10.426 -15.483 3.669 1.00 88.19 225 GLY A N 1
ATOM 1805 C CA . GLY A 1 225 ? 10.101 -14.434 4.635 1.00 88.19 225 GLY A CA 1
ATOM 1806 C C . GLY A 1 225 ? 11.111 -14.383 5.773 1.00 88.19 225 GLY A C 1
ATOM 1807 O O . GLY A 1 225 ? 11.955 -15.271 5.936 1.00 88.19 225 GLY A O 1
ATOM 1808 N N . CYS A 1 226 ? 11.026 -13.340 6.591 1.00 92.88 226 CYS A N 1
ATOM 1809 C CA . CYS A 1 226 ? 11.953 -13.146 7.700 1.00 92.88 226 CYS A CA 1
ATOM 1810 C C . CYS A 1 226 ? 11.437 -13.807 8.977 1.00 92.88 226 CYS A C 1
ATOM 1812 O O . CYS A 1 226 ? 10.237 -13.868 9.244 1.00 92.88 226 CYS A O 1
ATOM 1814 N N . LYS A 1 227 ? 12.351 -14.312 9.809 1.00 94.00 227 LYS A N 1
ATOM 1815 C CA . LYS A 1 227 ? 11.958 -14.960 11.064 1.00 94.00 227 LYS A CA 1
ATOM 1816 C C . LYS A 1 227 ? 11.565 -13.909 12.112 1.00 94.00 227 LYS A C 1
ATOM 1818 O O . LYS A 1 227 ? 12.307 -12.938 12.277 1.00 94.00 227 LYS A O 1
ATOM 1823 N N . PRO A 1 228 ? 10.453 -14.108 12.849 1.00 95.56 228 PRO A N 1
ATOM 1824 C CA . PRO A 1 228 ? 10.105 -13.272 13.992 1.00 95.56 228 PRO A CA 1
ATOM 1825 C C . PRO A 1 228 ? 11.247 -13.221 15.010 1.00 95.56 228 PRO A C 1
ATOM 1827 O O . PRO A 1 228 ? 11.827 -14.251 15.350 1.00 95.56 228 PRO A O 1
ATOM 1830 N N . GLN A 1 229 ? 11.553 -12.026 15.505 1.00 93.56 229 GLN A N 1
ATOM 1831 C CA . GLN A 1 229 ? 12.662 -11.774 16.429 1.00 93.56 229 GLN A CA 1
ATOM 1832 C C . GLN A 1 229 ? 12.218 -11.738 17.898 1.00 93.56 229 GLN A C 1
ATOM 1834 O O . GLN A 1 229 ? 13.045 -11.810 18.804 1.00 93.56 229 GLN A O 1
ATOM 1839 N N . ASN A 1 230 ? 10.918 -11.591 18.161 1.00 94.00 230 ASN A N 1
ATOM 1840 C CA . ASN A 1 230 ? 10.351 -11.509 19.506 1.00 94.00 230 ASN A CA 1
ATOM 1841 C C . ASN A 1 230 ? 8.855 -11.882 19.507 1.00 94.00 230 ASN A C 1
ATOM 1843 O O . ASN A 1 230 ? 8.259 -12.115 18.458 1.00 94.00 230 ASN A O 1
ATOM 1847 N N . ALA A 1 231 ? 8.243 -11.924 20.694 1.00 94.31 231 ALA A N 1
ATOM 1848 C CA . ALA A 1 231 ? 6.849 -12.339 20.885 1.00 94.31 231 ALA A CA 1
ATOM 1849 C C . ALA A 1 231 ? 5.796 -11.386 20.280 1.00 94.31 231 ALA A C 1
ATOM 1851 O O . ALA A 1 231 ? 4.636 -11.771 20.164 1.00 94.31 231 ALA A O 1
ATOM 1852 N N . ASN A 1 232 ? 6.180 -10.168 19.886 1.00 94.75 232 ASN A N 1
ATOM 1853 C CA . ASN A 1 232 ? 5.282 -9.205 19.245 1.00 94.75 232 ASN A CA 1
ATOM 1854 C C . ASN A 1 232 ? 5.229 -9.373 17.720 1.00 94.75 232 ASN A C 1
ATOM 1856 O O . ASN A 1 232 ? 4.618 -8.555 17.038 1.00 94.75 232 ASN A O 1
ATOM 1860 N N . GLN A 1 233 ? 5.890 -10.398 17.181 1.00 97.00 233 GLN A N 1
ATOM 1861 C CA . GLN A 1 233 ? 6.015 -10.637 15.752 1.00 97.00 233 GLN A CA 1
ATOM 1862 C C . GLN A 1 233 ? 5.506 -12.025 15.369 1.00 97.00 233 GLN A C 1
ATOM 1864 O O . GLN A 1 233 ? 5.632 -12.996 16.115 1.00 97.00 233 GLN A O 1
ATOM 1869 N N . 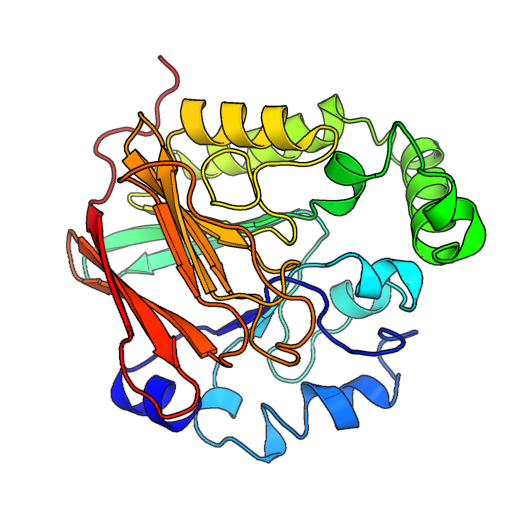TRP A 1 234 ? 4.962 -12.120 14.163 1.00 97.38 234 TRP A N 1
ATOM 1870 C CA . TRP A 1 234 ? 4.505 -13.357 13.546 1.00 97.38 234 TRP A CA 1
ATOM 1871 C C . TRP A 1 234 ? 4.822 -13.309 12.048 1.00 97.38 234 TRP A C 1
ATOM 1873 O O . TRP A 1 234 ? 4.821 -12.237 11.451 1.00 97.38 234 TRP A O 1
ATOM 1883 N N . SER A 1 235 ? 5.133 -14.452 11.443 1.00 96.75 235 SER A N 1
ATOM 1884 C CA . SER A 1 235 ? 5.432 -14.539 10.011 1.00 96.75 235 SER A CA 1
ATOM 1885 C C . SER A 1 235 ? 5.060 -15.907 9.461 1.00 96.75 235 SER A C 1
ATOM 1887 O O . SER A 1 235 ? 5.189 -16.929 10.148 1.00 96.75 235 SER A O 1
ATOM 1889 N N . LYS A 1 236 ? 4.636 -15.918 8.201 1.00 96.06 236 LYS A N 1
ATOM 1890 C CA . LYS A 1 236 ? 4.395 -17.107 7.401 1.00 96.06 236 LYS A CA 1
ATOM 1891 C C . LYS A 1 236 ? 4.885 -16.873 5.971 1.00 96.06 236 LYS A C 1
ATOM 1893 O O . LYS A 1 236 ? 4.392 -15.992 5.276 1.00 96.06 236 LYS A O 1
ATOM 1898 N N . ASP A 1 237 ? 5.830 -17.697 5.531 1.00 95.00 237 ASP A N 1
ATOM 1899 C CA . ASP A 1 237 ? 6.342 -17.741 4.159 1.00 95.00 237 ASP A CA 1
ATOM 1900 C C . ASP A 1 237 ? 5.780 -18.959 3.394 1.00 95.00 237 ASP A C 1
ATOM 1902 O O . ASP A 1 237 ? 5.075 -19.797 3.974 1.00 95.00 237 ASP A O 1
ATOM 1906 N N . HIS A 1 238 ? 6.057 -19.038 2.085 1.00 94.56 238 HIS A N 1
ATOM 1907 C CA . HIS A 1 238 ? 5.646 -20.142 1.198 1.00 94.56 238 HIS A CA 1
ATOM 1908 C C . HIS A 1 238 ? 4.135 -20.440 1.210 1.00 94.56 238 HIS A C 1
ATOM 1910 O O . HIS A 1 238 ? 3.701 -21.565 0.953 1.00 94.56 238 HIS A O 1
ATOM 1916 N N . LEU A 1 239 ? 3.320 -19.436 1.534 1.00 95.06 239 LEU A N 1
ATOM 1917 C CA . LEU A 1 239 ? 1.870 -19.538 1.587 1.00 95.06 239 LEU A CA 1
ATOM 1918 C C . LEU A 1 239 ? 1.265 -18.289 0.965 1.00 95.06 239 LEU A C 1
ATOM 1920 O O . LEU A 1 239 ? 1.438 -17.189 1.482 1.00 95.06 239 LEU A O 1
ATOM 1924 N N . ALA A 1 240 ? 0.540 -18.481 -0.134 1.00 97.19 240 ALA A N 1
ATOM 1925 C CA . ALA A 1 240 ? -0.140 -17.385 -0.801 1.00 97.19 240 ALA A CA 1
ATOM 1926 C C . ALA A 1 240 ? -1.303 -16.890 0.061 1.00 97.19 240 ALA A C 1
ATOM 1928 O O . ALA A 1 240 ? -1.988 -17.688 0.708 1.00 97.19 240 ALA A O 1
ATOM 1929 N N . GLY A 1 241 ? -1.551 -15.586 0.049 1.00 97.44 241 GLY A N 1
ATOM 1930 C CA . GLY A 1 241 ? -2.599 -14.984 0.860 1.00 97.44 241 GLY A CA 1
ATOM 1931 C C . GLY A 1 241 ? -2.638 -13.468 0.758 1.00 97.44 241 GLY A C 1
ATOM 1932 O O . GLY A 1 241 ? -1.978 -12.863 -0.081 1.00 97.44 241 GLY A O 1
ATOM 1933 N N . PHE A 1 242 ? -3.462 -12.859 1.601 1.00 98.25 242 PHE A N 1
ATOM 1934 C CA . PHE A 1 242 ? -3.669 -11.415 1.657 1.00 98.25 242 PHE A CA 1
ATOM 1935 C C . PHE A 1 242 ? -4.147 -10.989 3.048 1.00 98.25 242 PHE A C 1
ATOM 1937 O O . PHE A 1 242 ? -4.518 -11.815 3.886 1.00 98.25 242 PHE A O 1
ATOM 1944 N N . ILE A 1 243 ? -4.178 -9.680 3.285 1.00 98.38 243 ILE A N 1
ATOM 1945 C CA . ILE A 1 243 ? -4.699 -9.093 4.522 1.00 98.38 243 ILE A CA 1
ATOM 1946 C C . ILE A 1 243 ? -6.077 -8.482 4.278 1.00 98.38 243 ILE A C 1
ATOM 1948 O O . ILE A 1 243 ? -6.306 -7.776 3.299 1.00 98.38 243 ILE A O 1
ATOM 1952 N N . SER A 1 244 ? -7.003 -8.745 5.195 1.00 98.25 244 SER A N 1
ATOM 1953 C CA . SER A 1 244 ? -8.348 -8.176 5.224 1.00 98.25 244 SER A CA 1
ATOM 1954 C C . SER A 1 244 ? -8.517 -7.326 6.478 1.00 98.25 244 SER A C 1
ATOM 1956 O O . SER A 1 244 ? -8.254 -7.799 7.581 1.00 98.25 244 SER A O 1
ATOM 1958 N N . CYS A 1 245 ? -9.013 -6.099 6.327 1.00 97.81 245 CYS A N 1
ATOM 1959 C CA . CYS A 1 245 ? -9.317 -5.199 7.439 1.00 97.81 245 CYS A CA 1
ATOM 1960 C C . CYS A 1 245 ? -10.793 -4.792 7.408 1.00 97.81 245 CYS A C 1
ATOM 1962 O O . CYS A 1 245 ? -11.299 -4.353 6.374 1.00 97.81 245 CYS A O 1
ATOM 1964 N N . LYS A 1 246 ? -11.478 -4.914 8.549 1.00 96.12 246 LYS A N 1
ATOM 1965 C CA . LYS A 1 246 ? -12.860 -4.470 8.739 1.00 96.12 246 LYS A CA 1
ATOM 1966 C C . LYS A 1 246 ? -12.936 -3.486 9.899 1.00 96.12 246 LYS A C 1
ATOM 1968 O O . LYS A 1 246 ? -12.713 -3.864 11.046 1.00 96.12 246 LYS A O 1
ATOM 1973 N N . ILE A 1 247 ? -13.319 -2.247 9.605 1.00 94.19 247 ILE A N 1
ATOM 1974 C CA . ILE A 1 247 ? -13.567 -1.217 10.620 1.00 94.19 247 ILE A CA 1
ATOM 1975 C C . ILE A 1 247 ? -15.028 -1.299 11.061 1.00 94.19 247 ILE A C 1
ATOM 1977 O O . ILE A 1 247 ? -15.940 -1.186 10.241 1.00 94.19 247 ILE A O 1
ATOM 1981 N N . GLN A 1 248 ? -15.260 -1.488 12.356 1.00 90.00 248 GLN A N 1
ATOM 1982 C CA . GLN A 1 248 ? -16.585 -1.592 12.951 1.00 90.00 248 GLN A CA 1
ATOM 1983 C C . GLN A 1 248 ? -16.628 -0.812 14.270 1.00 90.00 248 GLN A C 1
ATOM 1985 O O . GLN A 1 248 ? -16.139 -1.251 15.307 1.00 90.00 248 GLN A O 1
ATOM 1990 N N . GLY A 1 249 ? -17.241 0.374 14.231 1.00 86.75 249 GLY A N 1
ATOM 1991 C CA . GLY A 1 249 ? -17.360 1.246 15.399 1.00 86.75 249 GLY A CA 1
ATOM 1992 C C . GLY A 1 249 ? -15.998 1.732 15.900 1.00 86.75 249 GLY A C 1
ATOM 1993 O O . GLY A 1 249 ? -15.361 2.569 15.261 1.00 86.75 249 GLY A O 1
ATOM 1994 N N . ASN A 1 250 ? -15.577 1.222 17.058 1.00 90.88 250 ASN A N 1
ATOM 1995 C CA . ASN A 1 250 ? -14.316 1.575 17.714 1.00 90.88 250 ASN A CA 1
ATOM 1996 C C . ASN A 1 250 ? -13.240 0.494 17.568 1.00 90.88 250 ASN A C 1
ATOM 1998 O O . ASN A 1 250 ? -12.262 0.535 18.298 1.00 90.88 250 ASN A O 1
ATOM 2002 N N . GLU A 1 251 ? -13.391 -0.454 16.649 1.00 93.62 251 GLU A N 1
ATOM 2003 C CA . GLU A 1 251 ? -12.382 -1.487 16.418 1.00 93.62 251 GLU A CA 1
ATOM 2004 C C . GLU A 1 251 ? -12.166 -1.689 14.920 1.00 93.62 251 GLU A C 1
ATOM 2006 O O . GLU A 1 251 ? -13.109 -1.660 14.126 1.00 93.62 251 GLU A O 1
ATOM 2011 N N . ALA A 1 252 ? -10.912 -1.891 14.529 1.00 95.62 252 ALA A N 1
ATOM 2012 C CA . ALA A 1 252 ? -10.535 -2.393 13.220 1.00 95.62 252 ALA A CA 1
ATOM 2013 C C . ALA A 1 252 ? -10.003 -3.816 13.396 1.00 95.62 252 ALA A C 1
ATOM 2015 O O . ALA A 1 252 ? -8.944 -4.012 13.992 1.00 95.62 252 ALA A O 1
ATOM 2016 N N . TYR A 1 253 ? -10.752 -4.799 12.898 1.00 97.25 253 TYR A N 1
ATOM 2017 C CA . TYR A 1 253 ? -10.373 -6.208 12.927 1.00 97.25 253 TYR A CA 1
ATOM 2018 C C . TYR A 1 253 ? -9.548 -6.539 11.693 1.00 97.25 253 TYR A C 1
ATOM 2020 O O . TYR A 1 253 ? -9.985 -6.297 10.565 1.00 97.25 253 TYR A O 1
ATOM 2028 N N . VAL A 1 254 ? -8.375 -7.122 11.908 1.00 98.12 254 VAL A N 1
ATOM 2029 C CA . VAL A 1 254 ? -7.428 -7.462 10.850 1.00 98.12 254 VAL A CA 1
ATOM 2030 C C . VAL A 1 254 ? -7.249 -8.968 10.815 1.00 98.12 254 VAL A C 1
ATOM 2032 O O . VAL A 1 254 ? -7.017 -9.596 11.845 1.00 98.12 254 VAL A O 1
ATOM 2035 N N . SER A 1 255 ? -7.385 -9.554 9.632 1.00 98.31 255 SER A N 1
ATOM 2036 C CA . SER A 1 255 ? -7.222 -10.985 9.378 1.00 98.31 255 SER A CA 1
ATOM 2037 C C . SER A 1 255 ? -6.188 -11.193 8.284 1.00 98.31 255 SER A C 1
ATOM 2039 O O . SER A 1 255 ? -6.288 -10.591 7.217 1.00 98.31 255 SER A O 1
ATOM 2041 N N . VAL A 1 256 ? -5.224 -12.071 8.537 1.00 98.44 256 VAL A N 1
ATOM 2042 C CA . VAL A 1 256 ? -4.355 -12.639 7.506 1.00 98.44 256 VAL A CA 1
ATOM 2043 C C . VAL A 1 256 ? -5.060 -13.878 6.970 1.00 98.44 256 VAL A C 1
ATOM 2045 O O . VAL A 1 256 ? -5.380 -14.789 7.739 1.00 98.44 256 VAL A O 1
ATOM 2048 N N . VAL A 1 257 ? -5.333 -13.887 5.670 1.00 98.56 257 VAL A N 1
ATOM 2049 C CA . VAL A 1 257 ? -6.155 -14.893 4.994 1.00 98.56 257 VAL A CA 1
ATOM 2050 C C . VAL A 1 257 ? -5.303 -15.611 3.962 1.00 98.56 257 VAL A C 1
ATOM 2052 O O . VAL A 1 257 ? -4.700 -14.966 3.104 1.00 98.56 257 VAL A O 1
ATOM 2055 N N . ASP A 1 258 ? -5.250 -16.936 4.027 1.00 97.44 258 ASP A N 1
ATOM 2056 C CA . ASP A 1 258 ? -4.533 -17.726 3.030 1.00 97.44 258 ASP A CA 1
ATOM 2057 C C . ASP A 1 258 ? -5.321 -17.866 1.711 1.00 97.44 258 ASP A C 1
ATOM 2059 O O . ASP A 1 258 ? -6.487 -17.476 1.583 1.00 97.44 258 ASP A O 1
ATOM 2063 N N . SER A 1 259 ? -4.682 -18.435 0.692 1.00 95.06 259 SER A N 1
ATOM 2064 C CA . SER A 1 259 ? -5.278 -18.642 -0.630 1.00 95.06 259 SER A CA 1
ATOM 2065 C C . SER A 1 259 ? -6.479 -19.597 -0.637 1.00 95.06 259 SER A C 1
ATOM 2067 O O . SER A 1 259 ? -7.280 -19.540 -1.573 1.00 95.06 259 SER A O 1
ATOM 2069 N N . HIS A 1 260 ? -6.657 -20.415 0.406 1.00 95.25 260 HIS A N 1
ATOM 2070 C CA . HIS A 1 260 ? -7.820 -21.287 0.596 1.00 95.25 260 HIS A CA 1
ATOM 2071 C C . HIS A 1 260 ? -8.977 -20.578 1.317 1.00 95.25 260 HIS A C 1
ATOM 2073 O O . HIS A 1 260 ? -10.070 -21.135 1.421 1.00 95.25 260 HIS A O 1
ATOM 2079 N N . GLY A 1 261 ? -8.768 -19.341 1.777 1.00 96.19 261 GLY A N 1
ATOM 2080 C CA . GLY A 1 261 ? -9.762 -18.544 2.489 1.00 96.19 261 GLY A CA 1
ATOM 2081 C C . GLY A 1 261 ? -9.787 -18.783 3.998 1.00 96.19 261 GLY A C 1
ATOM 2082 O O . GLY A 1 261 ? -10.741 -18.359 4.649 1.00 96.19 261 GLY A O 1
ATOM 2083 N N . ALA A 1 262 ? -8.777 -19.448 4.564 1.00 97.69 262 ALA A N 1
ATOM 2084 C CA . ALA A 1 262 ? -8.665 -19.632 6.004 1.00 97.69 262 ALA A CA 1
ATOM 2085 C C . ALA A 1 262 ? -7.978 -18.425 6.655 1.00 97.69 262 ALA A C 1
ATOM 2087 O O . ALA A 1 262 ? -6.936 -17.957 6.193 1.00 97.69 262 ALA A O 1
ATOM 2088 N N . THR A 1 263 ? -8.531 -17.947 7.770 1.00 98.38 263 THR A N 1
ATOM 2089 C CA . THR A 1 263 ? -7.839 -16.981 8.630 1.00 98.38 263 THR A CA 1
ATOM 2090 C C . THR A 1 263 ? -6.738 -17.700 9.402 1.00 98.38 263 THR A C 1
ATOM 2092 O O . THR A 1 263 ? -7.023 -18.555 10.238 1.00 98.38 263 THR A O 1
ATOM 2095 N N . ILE A 1 264 ? -5.485 -17.334 9.143 1.00 97.75 264 ILE A N 1
ATOM 2096 C CA . ILE A 1 264 ? -4.300 -17.950 9.765 1.00 97.75 264 ILE A CA 1
ATOM 2097 C C . ILE A 1 264 ? -3.692 -17.092 10.880 1.00 97.75 264 ILE A C 1
ATOM 2099 O O . ILE A 1 264 ? -2.921 -17.591 11.698 1.00 97.75 264 ILE A O 1
ATOM 2103 N N . PHE A 1 265 ? -4.056 -15.812 10.929 1.00 97.94 265 PHE A N 1
ATOM 2104 C CA . PHE A 1 265 ? -3.720 -14.884 12.003 1.00 97.94 265 PHE A CA 1
ATOM 2105 C C . PHE A 1 265 ? -4.785 -13.787 12.073 1.00 97.94 265 PHE A C 1
ATOM 2107 O O . PHE A 1 265 ? -5.327 -13.377 11.044 1.00 97.94 265 PHE A O 1
ATOM 2114 N N . SER A 1 266 ? -5.080 -13.282 13.269 1.00 97.69 266 SER A N 1
ATOM 2115 C CA . SER A 1 266 ? -5.987 -12.148 13.438 1.00 97.69 266 SER A CA 1
ATOM 2116 C C . SER A 1 266 ? -5.644 -11.310 14.660 1.00 97.69 266 SER A C 1
ATOM 2118 O O . SER A 1 266 ? -5.201 -11.843 15.675 1.00 97.69 266 SER A O 1
ATOM 2120 N N . THR A 1 267 ? -5.919 -10.014 14.579 1.00 97.62 267 THR A N 1
ATOM 2121 C CA . THR A 1 267 ? -5.775 -9.058 15.683 1.00 97.62 267 THR A CA 1
ATOM 2122 C C . THR A 1 267 ? -6.778 -7.912 15.514 1.00 97.62 267 THR A C 1
ATOM 2124 O O . THR A 1 267 ? -7.536 -7.880 14.541 1.00 97.62 267 THR A O 1
ATOM 2127 N N . ALA A 1 268 ? -6.792 -6.969 16.451 1.00 96.25 268 ALA A N 1
ATOM 2128 C CA . ALA A 1 268 ? -7.598 -5.762 16.360 1.00 96.25 268 ALA A CA 1
ATOM 2129 C C . ALA A 1 268 ? -6.816 -4.533 16.834 1.00 96.25 268 ALA A C 1
ATOM 2131 O O . ALA A 1 268 ? -5.894 -4.637 17.642 1.00 96.25 268 ALA A O 1
ATOM 2132 N N . VAL A 1 269 ? -7.211 -3.360 16.343 1.00 95.06 269 VAL A N 1
ATOM 2133 C CA . VAL A 1 269 ? -6.695 -2.067 16.804 1.00 95.06 269 VAL A CA 1
ATOM 2134 C C . VAL A 1 269 ? -7.837 -1.080 17.014 1.00 95.06 269 VAL A C 1
ATOM 2136 O O . VAL A 1 269 ? -8.827 -1.082 16.283 1.00 95.06 269 VAL A O 1
ATOM 2139 N N . ASN A 1 270 ? -7.694 -0.234 18.029 1.00 93.12 270 ASN A N 1
ATOM 2140 C CA . ASN A 1 270 ? -8.658 0.806 18.374 1.00 93.12 270 ASN A CA 1
ATOM 2141 C C . ASN A 1 270 ? -8.357 2.117 17.618 1.00 93.12 270 ASN A C 1
ATOM 2143 O O . ASN A 1 270 ? -7.203 2.373 17.253 1.00 93.12 270 ASN A O 1
ATOM 2147 N N . PRO A 1 271 ? -9.358 2.993 17.413 1.00 88.00 271 PRO A N 1
ATOM 2148 C CA . PRO A 1 271 ? -9.127 4.335 16.914 1.00 88.00 271 PRO A CA 1
ATOM 2149 C C . PRO A 1 271 ? -8.317 5.098 17.951 1.00 88.00 271 PRO A C 1
ATOM 2151 O O . PRO A 1 271 ? -8.350 4.810 19.151 1.00 88.00 271 PRO A O 1
ATOM 2154 N N . LYS A 1 272 ? -7.606 6.116 17.494 1.00 74.81 272 LYS A N 1
ATOM 2155 C CA . LYS A 1 272 ? -6.853 6.961 18.409 1.00 74.81 272 LYS A CA 1
ATOM 2156 C C . LYS A 1 272 ? -7.755 7.916 19.148 1.00 74.81 272 LYS A C 1
ATOM 2158 O O . LYS A 1 272 ? -8.754 8.387 18.618 1.00 74.81 272 LYS A O 1
ATOM 2163 N N . THR A 1 273 ? -7.315 8.275 20.346 1.00 65.06 273 THR A N 1
ATOM 2164 C CA . THR A 1 273 ? -7.903 9.368 21.114 1.00 65.06 273 THR A CA 1
ATOM 2165 C C . THR A 1 273 ? -7.230 10.716 20.846 1.00 65.06 273 THR A C 1
ATOM 2167 O O . THR A 1 273 ? -7.898 11.710 21.076 1.00 65.06 273 THR A O 1
ATOM 2170 N N . ASN A 1 274 ? -5.979 10.773 20.337 1.00 55.88 274 ASN A N 1
ATOM 2171 C CA . ASN A 1 274 ? -5.293 11.991 19.851 1.00 55.88 274 ASN A CA 1
ATOM 2172 C C . ASN A 1 274 ? -4.059 11.661 18.969 1.00 55.88 274 ASN A C 1
ATOM 2174 O O . ASN A 1 274 ? -3.146 10.976 19.428 1.00 55.88 274 ASN A O 1
ATOM 2178 N N . ILE A 1 275 ? -3.983 12.180 17.733 1.00 55.12 275 ILE A N 1
ATOM 2179 C CA . ILE A 1 275 ? -2.757 12.197 16.898 1.00 55.12 275 ILE A CA 1
ATOM 2180 C C . ILE A 1 275 ? -2.050 13.534 17.146 1.00 55.12 275 ILE A C 1
ATOM 2182 O O . ILE A 1 275 ? -2.153 14.475 16.355 1.00 55.12 275 ILE A O 1
ATOM 2186 N N . HIS A 1 276 ? -1.388 13.672 18.288 1.00 54.81 276 HIS A N 1
ATOM 2187 C CA . HIS A 1 276 ? -0.559 14.843 18.559 1.00 54.81 276 HIS A CA 1
ATOM 2188 C C . HIS A 1 276 ? 0.876 14.388 18.807 1.00 54.81 276 HIS A C 1
ATOM 2190 O O . HIS A 1 276 ? 1.068 13.451 19.586 1.00 54.81 276 HIS A O 1
ATOM 2196 N N . PRO A 1 277 ? 1.875 15.023 18.165 1.00 52.84 277 PRO A N 1
ATOM 2197 C CA . PRO A 1 277 ? 3.248 14.838 18.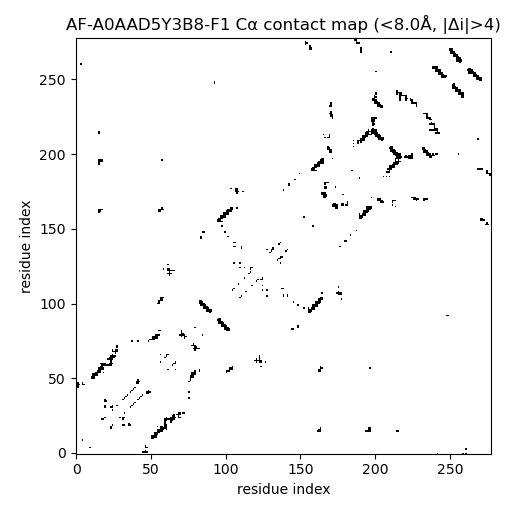593 1.00 52.84 277 PRO A CA 1
ATOM 2198 C C . PRO A 1 277 ? 3.335 15.270 20.059 1.00 52.84 277 PRO A C 1
ATOM 2200 O O . PRO A 1 277 ? 2.841 16.343 20.411 1.00 52.84 277 PRO A O 1
ATOM 2203 N N . LYS A 1 278 ? 3.891 14.407 20.912 1.00 47.72 278 LYS A N 1
ATOM 2204 C CA . LYS A 1 278 ? 4.359 14.845 22.230 1.00 47.72 278 LYS A CA 1
ATOM 2205 C C . LYS A 1 278 ? 5.553 15.774 22.069 1.00 47.72 278 LYS A C 1
ATOM 2207 O O . LYS A 1 278 ? 6.348 15.530 21.133 1.00 47.72 278 LYS A O 1
#

Radius of gyration: 17.77 Å; Cα contacts (8 Å, |Δi|>4): 619; chains: 1; bounding box: 47×40×46 Å

InterPro domains:
  IPR004843 Calcineurin-like, phosphoesterase domain [PF00149] (13-200)
  IPR029052 Metallo-dependent phosphatase-like [G3DSA:3.60.21.10] (1-277)
  IPR029052 Metallo-dependent phosphatase-like [SSF56300] (4-265)
  IPR051558 Metallophosphoesterase Purple Acid Phosphatase [PTHR10161] (1-273)

Solvent-accessible surface area (backbone atoms only — not comparable to full-atom values): 14482 Å² total; per-residue (Å²): 104,51,67,58,38,56,78,70,63,62,73,67,43,78,48,39,24,52,75,41,80,87,49,23,40,75,40,74,82,35,68,52,53,45,70,60,42,37,42,70,44,35,74,72,21,80,60,44,36,76,31,42,37,37,45,43,50,22,64,45,23,27,32,48,21,30,59,65,23,57,40,66,34,72,59,87,43,43,42,26,86,49,67,66,38,70,53,72,46,81,42,98,77,79,42,34,39,30,44,37,35,32,54,37,56,57,42,46,40,52,92,65,67,46,73,61,39,78,72,76,17,54,43,37,51,55,52,48,53,50,36,34,72,76,71,57,59,42,68,66,54,53,53,50,54,53,48,52,53,52,62,74,43,41,87,36,40,35,42,38,38,34,28,8,58,54,34,57,49,29,42,73,25,45,50,74,50,28,49,58,53,41,52,49,44,51,53,52,38,36,52,33,42,40,15,12,78,47,15,11,40,34,31,11,47,42,98,75,62,24,36,26,35,31,47,22,7,70,88,48,29,83,76,36,58,47,68,50,86,52,94,60,34,43,58,44,46,70,46,45,28,44,73,47,77,48,79,56,87,66,37,33,43,37,34,36,28,39,74,87,68,47,74,79,46,74,54,73,47,61,59,62,94,73,58,59,74,127

Secondary structure (DSSP, 8-state):
-HHHHHHHT---EEE-S--STTT--SSTT-THIIIIIIIIIIIT-HHHHTS-EEE---HHHHHTS-HHHHHH---TTEE--SSEEEEEEE-TTS-EEEEEEE--HHHHHSTT--TTHHHH-HHHHHHHHHHHHHH---HHHHHHHHHHHHHHTTT-SEEEEE-SS--TTSTT---TTHHHHHHHHHHHT-SEEEE-SSSEEEEEE-TT--EEEEE-TTS--TT--PPP-STTEEEEES--EEEEEEEETTEEEEEEEETTS-EEEEEEEPPPS-----